Protein AF-A0A414Q592-F1 (afdb_monomer)

Nearest PDB structures (foldseek):
  1nqn-assembly1_B-2  TM=2.661E-01  e=3.877E+00  Gallus gallus
  1ldq-assembly1_A-2  TM=2.612E-01  e=5.109E+00  Gallus gallus
  1ldq-assembly1_B-2  TM=2.645E-01  e=5.398E+00  Gallus gallus

Structure (mmCIF, N/CA/C/O backbone):
data_AF-A0A414Q592-F1
#
_entry.id   AF-A0A414Q592-F1
#
loop_
_atom_site.group_PDB
_atom_site.id
_atom_site.type_symbol
_atom_site.label_atom_id
_atom_site.label_alt_id
_atom_site.label_comp_id
_atom_site.label_asym_id
_atom_site.label_entity_id
_atom_site.label_seq_id
_atom_site.pdbx_PDB_ins_code
_atom_site.Cartn_x
_atom_site.Cartn_y
_atom_site.Cartn_z
_atom_site.occupancy
_atom_site.B_iso_or_equiv
_atom_site.auth_seq_id
_atom_site.auth_comp_id
_atom_site.auth_asym_id
_atom_site.auth_atom_id
_atom_site.pdbx_PDB_model_num
ATOM 1 N N . MET A 1 1 ? -8.559 -53.540 -54.556 1.00 43.03 1 MET A N 1
ATOM 2 C CA . MET A 1 1 ? -7.548 -53.828 -53.515 1.00 43.03 1 MET A CA 1
ATOM 3 C C . MET A 1 1 ? -6.503 -52.724 -53.543 1.00 43.03 1 MET A C 1
ATOM 5 O O . MET A 1 1 ? -5.637 -52.777 -54.395 1.00 43.03 1 MET A O 1
ATOM 9 N N . ASN A 1 2 ? -6.600 -51.728 -52.660 1.00 36.97 2 ASN A N 1
ATOM 10 C CA . ASN A 1 2 ? -5.528 -50.758 -52.414 1.00 36.97 2 ASN A CA 1
ATOM 11 C C . ASN A 1 2 ? -5.380 -50.637 -50.896 1.00 36.97 2 ASN A C 1
ATOM 13 O O . ASN A 1 2 ? -6.281 -50.145 -50.221 1.00 36.97 2 ASN A O 1
ATOM 17 N N . ARG A 1 3 ? -4.287 -51.184 -50.356 1.00 39.31 3 ARG A N 1
ATOM 18 C CA . ARG A 1 3 ? -3.942 -51.091 -48.935 1.00 39.31 3 ARG A CA 1
ATOM 19 C C . ARG A 1 3 ? -3.201 -49.775 -48.721 1.00 39.31 3 ARG A C 1
ATOM 21 O O . ARG A 1 3 ? -2.100 -49.611 -49.233 1.00 39.31 3 ARG A O 1
ATOM 28 N N . ILE A 1 4 ? -3.808 -48.851 -47.984 1.00 41.78 4 ILE A N 1
ATOM 29 C CA . ILE A 1 4 ? -3.128 -47.655 -47.483 1.00 41.78 4 ILE A CA 1
ATOM 30 C C . ILE A 1 4 ? -2.499 -48.047 -46.145 1.00 41.78 4 ILE A C 1
ATOM 32 O O . ILE A 1 4 ? -3.205 -48.293 -45.170 1.00 41.78 4 ILE A O 1
ATOM 36 N N . SER A 1 5 ? -1.174 -48.169 -46.120 1.00 40.88 5 SER A N 1
ATOM 37 C CA . SER A 1 5 ? -0.409 -48.385 -44.891 1.00 40.88 5 SER A CA 1
ATOM 38 C C . SER A 1 5 ? -0.278 -47.060 -44.143 1.00 40.88 5 SER A C 1
ATOM 40 O O . SER A 1 5 ? 0.366 -46.133 -44.628 1.00 40.88 5 SER A O 1
ATOM 42 N N . VAL A 1 6 ? -0.882 -46.969 -42.960 1.00 43.06 6 VAL A N 1
ATOM 43 C CA . VAL A 1 6 ? -0.687 -45.850 -42.031 1.00 43.06 6 VAL A CA 1
ATOM 44 C C . VAL A 1 6 ? 0.592 -46.115 -41.236 1.00 43.06 6 VAL A C 1
ATOM 46 O O . VAL A 1 6 ? 0.647 -47.052 -40.443 1.00 43.06 6 VAL A O 1
ATOM 49 N N . PHE A 1 7 ? 1.628 -45.305 -41.453 1.00 36.19 7 PHE A N 1
ATOM 50 C CA . PHE A 1 7 ? 2.808 -45.266 -40.587 1.00 36.19 7 PHE A CA 1
ATOM 51 C C . PHE A 1 7 ? 2.513 -44.343 -39.400 1.00 36.19 7 PHE A C 1
ATOM 53 O O . PHE A 1 7 ? 2.456 -43.125 -39.554 1.00 36.19 7 PHE A O 1
ATOM 60 N N . ALA A 1 8 ? 2.323 -44.918 -38.214 1.00 39.38 8 ALA A N 1
ATOM 61 C CA . ALA A 1 8 ? 2.312 -44.166 -36.965 1.00 39.38 8 ALA A CA 1
ATOM 62 C C . ALA A 1 8 ? 3.754 -44.054 -36.447 1.00 39.38 8 ALA A C 1
ATOM 64 O O . ALA A 1 8 ? 4.350 -45.047 -36.034 1.00 39.38 8 ALA A O 1
ATOM 65 N N . ILE A 1 9 ? 4.327 -42.850 -36.486 1.00 42.72 9 ILE A N 1
ATOM 66 C CA . ILE A 1 9 ? 5.602 -42.551 -35.826 1.00 42.72 9 ILE A CA 1
ATOM 67 C C . ILE A 1 9 ? 5.276 -42.152 -34.385 1.00 42.72 9 ILE A C 1
ATOM 69 O O . ILE A 1 9 ? 4.765 -41.063 -34.135 1.00 42.72 9 ILE A O 1
ATOM 73 N N . ILE A 1 10 ? 5.547 -43.046 -33.434 1.00 43.19 10 ILE A N 1
ATOM 74 C CA . ILE A 1 10 ? 5.463 -42.746 -32.002 1.00 43.19 10 ILE A CA 1
ATOM 75 C C . ILE A 1 10 ? 6.787 -42.092 -31.593 1.00 43.19 10 ILE A C 1
ATOM 77 O O . ILE A 1 10 ? 7.813 -42.761 -31.497 1.00 43.19 10 ILE A O 1
ATOM 81 N N . PHE A 1 11 ? 6.772 -40.781 -31.348 1.00 37.41 11 PHE A N 1
ATOM 82 C CA . PHE A 1 11 ? 7.873 -40.095 -30.673 1.00 37.41 11 PHE A CA 1
ATOM 83 C C . PHE A 1 11 ? 7.768 -40.343 -29.162 1.00 37.41 11 PHE A C 1
ATOM 85 O O . PHE A 1 11 ? 7.038 -39.654 -28.454 1.00 37.41 11 PHE A O 1
ATOM 92 N N . THR A 1 12 ? 8.509 -41.322 -28.644 1.00 41.66 12 THR A N 1
ATOM 93 C CA . THR A 1 12 ? 8.795 -41.410 -27.205 1.00 41.66 12 THR A CA 1
ATOM 94 C C . THR A 1 12 ? 9.851 -40.369 -26.842 1.00 41.66 12 THR A C 1
ATOM 96 O O . THR A 1 12 ? 11.048 -40.596 -27.009 1.00 41.66 12 THR A O 1
ATOM 99 N N . LEU A 1 13 ? 9.406 -39.211 -26.347 1.00 40.62 13 LEU A N 1
ATOM 100 C CA . LEU A 1 13 ? 10.263 -38.244 -25.663 1.00 40.62 13 LEU A CA 1
ATOM 101 C C . LEU A 1 13 ? 10.677 -38.823 -24.302 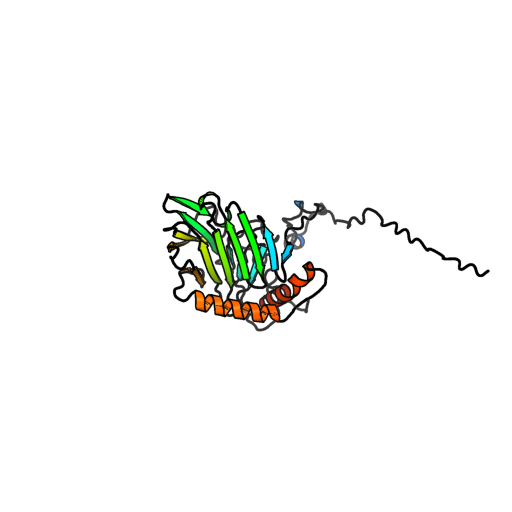1.00 40.62 13 LEU A C 1
ATOM 103 O O . LEU A 1 13 ? 9.933 -38.751 -23.326 1.00 40.62 13 LEU A O 1
ATOM 107 N N . PHE A 1 14 ? 11.884 -39.385 -24.229 1.00 40.56 14 PHE A N 1
ATOM 108 C CA . PHE A 1 14 ? 12.583 -39.569 -22.960 1.00 40.56 14 PHE A CA 1
ATOM 109 C C . PHE A 1 14 ? 13.031 -38.191 -22.462 1.00 40.56 14 PHE A C 1
ATOM 111 O O . PHE A 1 14 ? 14.090 -37.695 -22.841 1.00 40.56 14 PHE A O 1
ATOM 118 N N . ILE A 1 15 ? 12.204 -37.543 -21.641 1.00 43.16 15 ILE A N 1
ATOM 119 C CA . ILE A 1 15 ? 12.623 -36.354 -20.894 1.00 43.16 15 ILE A CA 1
ATOM 120 C C . ILE A 1 15 ? 13.548 -36.844 -19.771 1.00 43.16 15 ILE A C 1
ATOM 122 O O . ILE A 1 15 ? 13.116 -37.671 -18.963 1.00 43.16 15 ILE A O 1
ATOM 126 N N . PRO A 1 16 ? 14.807 -36.381 -19.686 1.00 42.81 16 PRO A N 1
ATOM 127 C CA . PRO A 1 16 ? 15.660 -36.726 -18.564 1.00 42.81 16 PRO A CA 1
ATOM 128 C C . PRO A 1 16 ? 15.064 -36.115 -17.291 1.00 42.81 16 PRO A C 1
ATOM 130 O O . PRO A 1 16 ? 14.935 -34.897 -17.158 1.00 42.81 16 PRO A O 1
ATOM 133 N N . LEU A 1 17 ? 14.690 -36.978 -16.347 1.00 46.78 17 LEU A N 1
ATOM 134 C CA . LEU A 1 17 ? 14.434 -36.597 -14.963 1.00 46.78 17 LEU A CA 1
ATOM 135 C C . LEU A 1 17 ? 15.721 -35.981 -14.396 1.00 46.78 17 LEU A C 1
ATOM 137 O O . LEU A 1 17 ? 16.703 -36.682 -14.174 1.00 46.78 17 LEU A O 1
ATOM 141 N N . GLY A 1 18 ? 15.699 -34.668 -14.164 1.00 49.03 18 GLY A N 1
ATOM 142 C CA . GLY A 1 18 ? 16.701 -33.982 -13.350 1.00 49.03 18 GLY A CA 1
ATOM 143 C C . GLY A 1 18 ? 17.739 -33.170 -14.121 1.00 49.03 18 GLY A C 1
ATOM 144 O O . GLY A 1 18 ? 18.936 -33.402 -13.986 1.00 49.03 18 GLY A O 1
ATOM 145 N N . SER A 1 19 ? 17.317 -32.120 -14.827 1.00 38.97 19 SER A N 1
ATOM 146 C CA . SER A 1 19 ? 18.186 -30.950 -15.001 1.00 38.97 19 SER A CA 1
ATOM 147 C C . SER A 1 19 ? 18.234 -30.178 -13.679 1.00 38.97 19 SER A C 1
ATOM 149 O O . SER A 1 19 ? 17.533 -29.186 -13.491 1.00 38.97 19 SER A O 1
ATOM 151 N N . TYR A 1 20 ? 19.035 -30.651 -12.725 1.00 46.34 20 TYR A N 1
ATOM 152 C CA . TYR A 1 20 ? 19.411 -29.822 -11.587 1.00 46.34 20 TYR A CA 1
ATOM 153 C C . TYR A 1 20 ? 20.328 -28.721 -12.114 1.00 46.34 20 TYR A C 1
ATOM 155 O O . TYR A 1 20 ? 21.425 -28.997 -12.600 1.00 46.34 20 TYR A O 1
ATOM 163 N N . ALA A 1 21 ? 19.879 -27.468 -12.041 1.00 42.59 21 ALA A N 1
ATOM 164 C CA . ALA A 1 21 ? 20.783 -26.338 -12.183 1.00 42.59 21 ALA A CA 1
ATOM 165 C C . ALA A 1 21 ? 21.939 -26.541 -11.192 1.00 42.59 21 ALA A C 1
ATOM 167 O O . ALA A 1 21 ? 21.701 -26.768 -10.003 1.00 42.59 21 ALA A O 1
ATOM 168 N N . GLN A 1 22 ? 23.184 -26.493 -11.672 1.00 38.38 22 GLN A N 1
ATOM 169 C CA . GLN A 1 22 ? 24.348 -26.470 -10.794 1.00 38.38 22 GLN A CA 1
ATOM 170 C C . GLN A 1 22 ? 24.258 -25.211 -9.931 1.00 38.38 22 GLN A C 1
ATOM 172 O O . GLN A 1 22 ? 24.563 -24.100 -10.363 1.00 38.38 22 GLN A O 1
ATOM 177 N N . TYR A 1 23 ? 23.799 -25.375 -8.696 1.00 46.38 23 TYR A N 1
ATOM 178 C CA . TYR A 1 23 ? 23.890 -24.325 -7.705 1.00 46.38 23 TYR A CA 1
ATOM 179 C C . TYR A 1 23 ? 25.362 -24.184 -7.331 1.00 46.38 23 TYR A C 1
ATOM 181 O O . TYR A 1 23 ? 25.933 -25.084 -6.718 1.00 46.38 23 TYR A O 1
ATOM 189 N N . ALA A 1 24 ? 25.974 -23.049 -7.673 1.00 46.09 24 ALA A N 1
ATOM 190 C CA . ALA A 1 24 ? 27.240 -22.661 -7.069 1.00 46.09 24 ALA A CA 1
ATOM 191 C C . ALA A 1 24 ? 27.054 -22.682 -5.543 1.00 46.09 24 ALA A C 1
ATOM 193 O O . ALA A 1 24 ? 26.253 -21.910 -5.001 1.00 46.09 24 ALA A O 1
ATOM 194 N N . SER A 1 25 ? 27.722 -23.613 -4.856 1.00 46.66 25 SER A N 1
ATOM 195 C CA . SER A 1 25 ? 27.803 -23.571 -3.401 1.00 46.66 25 SER A CA 1
ATOM 196 C C . SER A 1 25 ? 28.645 -22.363 -3.019 1.00 46.66 25 SER A C 1
ATOM 198 O O . SER A 1 25 ? 29.670 -22.114 -3.655 1.00 46.66 25 SER A O 1
ATOM 200 N N . SER A 1 26 ? 28.252 -21.653 -1.963 1.00 50.91 26 SER A N 1
ATOM 201 C CA . SER A 1 26 ? 29.120 -20.671 -1.311 1.00 50.91 26 SER A CA 1
ATOM 202 C C . SER A 1 26 ? 30.485 -21.314 -1.044 1.00 50.91 26 SER A C 1
ATOM 204 O O . SER A 1 26 ? 30.582 -22.297 -0.305 1.00 50.91 26 SER A O 1
ATOM 206 N N . SER A 1 27 ? 31.532 -20.826 -1.709 1.00 49.28 27 SER A N 1
ATOM 207 C CA . SER A 1 27 ? 32.883 -21.319 -1.490 1.00 49.28 27 SER A CA 1
ATOM 208 C C . SER A 1 27 ? 33.349 -20.846 -0.112 1.00 49.28 27 SER A C 1
ATOM 210 O O . SER A 1 27 ? 33.259 -19.662 0.213 1.00 49.28 27 SER A O 1
ATOM 212 N N . LYS A 1 28 ? 33.877 -21.759 0.715 1.00 51.66 28 LYS A N 1
ATOM 213 C CA . LYS A 1 28 ? 34.529 -21.436 2.002 1.00 51.66 28 LYS A CA 1
ATOM 214 C C . LYS A 1 28 ? 35.903 -20.768 1.799 1.00 51.66 28 LYS A C 1
ATOM 216 O O . LYS A 1 28 ? 36.858 -21.073 2.505 1.00 51.66 28 LYS A O 1
ATOM 221 N N . THR A 1 29 ? 36.034 -19.905 0.796 1.00 52.03 29 THR A N 1
ATOM 222 C CA . THR A 1 29 ? 37.281 -19.202 0.485 1.00 52.03 29 THR A CA 1
ATOM 223 C C . THR A 1 29 ? 37.324 -17.899 1.287 1.00 52.03 29 THR A C 1
ATOM 225 O O . THR A 1 29 ? 36.301 -17.213 1.354 1.00 52.03 29 THR A O 1
ATOM 228 N N . PRO A 1 30 ? 38.466 -17.522 1.891 1.00 50.75 30 PRO A N 1
ATOM 229 C CA . PRO A 1 30 ? 38.599 -16.234 2.568 1.00 50.75 30 PRO A CA 1
ATOM 230 C C . PRO A 1 30 ? 38.310 -15.087 1.588 1.00 50.75 30 PRO A C 1
ATOM 232 O O . PRO A 1 30 ? 38.995 -14.948 0.575 1.00 50.75 30 PRO A O 1
ATOM 235 N N . LYS A 1 31 ? 37.275 -14.293 1.875 1.00 54.28 31 LYS A N 1
ATOM 236 C CA . LYS A 1 31 ? 36.841 -13.152 1.055 1.00 54.28 31 LYS A CA 1
ATOM 237 C C . LYS A 1 31 ? 37.745 -11.940 1.304 1.00 54.28 31 LYS A C 1
ATOM 239 O O . LYS A 1 31 ? 38.033 -11.621 2.458 1.00 54.28 31 LYS A O 1
ATOM 244 N N . LYS A 1 32 ? 38.191 -11.258 0.243 1.00 54.94 32 LYS A N 1
ATOM 245 C CA . LYS A 1 32 ? 38.931 -9.984 0.345 1.00 54.94 32 LYS A CA 1
ATOM 246 C C . LYS A 1 32 ? 37.962 -8.838 0.663 1.00 54.94 32 LYS A C 1
ATOM 248 O O . LYS A 1 32 ? 36.760 -8.968 0.467 1.00 54.94 32 LYS A O 1
ATOM 253 N N . ALA A 1 33 ? 38.476 -7.688 1.112 1.00 51.69 33 ALA A N 1
ATOM 254 C CA . ALA A 1 33 ? 37.655 -6.529 1.497 1.00 51.69 33 ALA A CA 1
ATOM 255 C C . ALA A 1 33 ? 36.668 -6.058 0.402 1.00 51.69 33 ALA A C 1
ATOM 257 O O . ALA A 1 33 ? 35.571 -5.610 0.723 1.00 51.69 33 ALA A O 1
ATOM 258 N N . GLY A 1 34 ? 37.020 -6.220 -0.881 1.00 50.22 34 GLY A N 1
ATOM 259 C CA . GLY A 1 34 ? 36.136 -5.924 -2.018 1.00 50.22 34 GLY A CA 1
ATOM 260 C C . GLY A 1 34 ? 35.022 -6.954 -2.263 1.00 50.22 34 GLY A C 1
ATOM 261 O O . GLY A 1 34 ? 33.993 -6.603 -2.827 1.00 50.22 34 GLY A O 1
ATOM 262 N N . ASP A 1 35 ? 35.169 -8.192 -1.779 1.00 48.94 35 ASP A N 1
ATOM 263 C CA . ASP A 1 35 ? 34.182 -9.278 -1.938 1.00 48.94 35 ASP A CA 1
ATOM 264 C C . ASP A 1 35 ? 33.048 -9.205 -0.889 1.00 48.94 35 ASP A C 1
ATOM 266 O O . ASP A 1 35 ? 32.066 -9.958 -0.930 1.00 48.94 35 ASP A O 1
ATOM 270 N N . LEU A 1 36 ? 33.195 -8.323 0.105 1.00 50.53 36 LEU A N 1
ATOM 271 C CA . LEU A 1 36 ? 32.285 -8.181 1.245 1.00 50.53 36 LEU A CA 1
ATOM 272 C C . LEU A 1 36 ? 31.146 -7.184 1.000 1.00 50.53 36 LEU A C 1
ATOM 274 O O . LEU A 1 36 ? 30.200 -7.160 1.781 1.00 50.53 36 LEU A O 1
ATOM 278 N N . ILE A 1 37 ? 31.200 -6.388 -0.072 1.00 49.59 37 ILE A N 1
ATOM 279 C CA . ILE A 1 37 ? 30.209 -5.326 -0.310 1.00 49.59 37 ILE A CA 1
ATOM 280 C C . ILE A 1 37 ? 28.886 -5.893 -0.869 1.00 49.59 37 ILE A C 1
ATOM 282 O O . ILE A 1 37 ? 27.840 -5.274 -0.702 1.00 49.59 37 ILE A O 1
ATOM 286 N N . GLU A 1 38 ? 28.886 -7.101 -1.453 1.00 53.09 38 GLU A N 1
ATOM 287 C CA . GLU A 1 38 ? 27.713 -7.626 -2.181 1.00 53.09 38 GLU A CA 1
ATOM 288 C C . GLU A 1 38 ? 27.255 -9.048 -1.814 1.00 53.09 38 GLU A C 1
ATOM 290 O O . GLU A 1 38 ? 26.381 -9.596 -2.483 1.00 53.09 38 GLU A O 1
ATOM 295 N N . SER A 1 39 ? 27.829 -9.692 -0.793 1.00 55.34 39 SER A N 1
ATOM 296 C CA . SER A 1 39 ? 27.760 -11.161 -0.706 1.00 55.34 39 SER A CA 1
ATOM 297 C C . SER A 1 39 ? 26.932 -11.763 0.433 1.00 55.34 39 SER A C 1
ATOM 299 O O . SER A 1 39 ? 26.936 -12.987 0.586 1.00 55.34 39 SER A O 1
ATOM 301 N N . THR A 1 40 ? 26.190 -10.959 1.199 1.00 64.12 40 THR A N 1
ATOM 302 C CA . THR A 1 40 ? 25.244 -11.492 2.195 1.00 64.12 40 THR A CA 1
ATOM 303 C C . THR A 1 40 ? 23.881 -11.711 1.549 1.00 64.12 40 THR A C 1
ATOM 305 O O . THR A 1 40 ? 23.110 -10.776 1.365 1.00 64.12 40 THR A O 1
ATOM 308 N N . SER A 1 41 ? 23.581 -12.962 1.206 1.00 69.62 41 SER A N 1
ATOM 309 C CA . SER A 1 41 ? 22.253 -13.387 0.760 1.00 69.62 41 SER A CA 1
ATOM 310 C C . SER A 1 41 ? 21.423 -13.831 1.965 1.00 69.62 41 SER A C 1
ATOM 312 O O . SER A 1 41 ? 21.705 -14.859 2.579 1.00 69.62 41 SER A O 1
ATOM 314 N N . TYR A 1 42 ? 20.342 -13.112 2.276 1.00 75.00 42 TYR A N 1
ATOM 315 C CA . TYR A 1 42 ? 19.368 -13.550 3.291 1.00 75.00 42 TYR A CA 1
ATOM 316 C C . TYR A 1 42 ? 18.443 -14.682 2.803 1.00 75.00 42 TYR A C 1
ATOM 318 O O . TYR A 1 42 ? 17.581 -15.152 3.544 1.00 75.00 42 TYR A O 1
ATOM 326 N N . ASN A 1 43 ? 18.616 -15.153 1.563 1.00 76.38 43 ASN A N 1
ATOM 327 C CA . ASN A 1 43 ? 17.752 -16.150 0.929 1.00 76.38 43 ASN A CA 1
ATOM 328 C C . ASN A 1 43 ? 18.430 -17.513 0.724 1.00 76.38 43 ASN A C 1
ATOM 330 O O . ASN A 1 43 ? 17.846 -18.382 0.080 1.00 76.38 43 ASN A O 1
ATOM 334 N N . ASP A 1 44 ? 19.625 -17.743 1.274 1.00 78.94 44 ASP A N 1
ATOM 335 C CA . ASP A 1 44 ? 20.347 -19.007 1.060 1.00 78.94 44 ASP A CA 1
ATOM 336 C C . ASP A 1 44 ? 19.576 -20.233 1.569 1.00 78.94 44 ASP A C 1
ATOM 338 O O . ASP A 1 44 ? 19.605 -21.281 0.928 1.00 78.94 44 ASP A O 1
ATOM 342 N N . HIS A 1 45 ? 18.781 -20.077 2.630 1.00 81.06 45 HIS A N 1
ATOM 343 C CA . HIS A 1 45 ? 17.880 -21.116 3.142 1.00 81.06 45 HIS A CA 1
ATOM 344 C C . HIS A 1 45 ? 16.770 -21.529 2.153 1.00 81.06 45 HIS A C 1
ATOM 346 O O . HIS A 1 45 ? 16.167 -22.584 2.320 1.00 81.06 45 HIS A O 1
ATOM 352 N N . LYS A 1 46 ? 16.482 -20.717 1.125 1.00 79.50 46 LYS A N 1
ATOM 353 C CA . LYS A 1 46 ? 15.483 -21.015 0.081 1.00 79.50 46 LYS A CA 1
ATOM 354 C C . LYS A 1 46 ? 16.089 -21.728 -1.129 1.00 79.50 46 LYS A C 1
ATOM 356 O O . LYS A 1 46 ? 15.358 -22.152 -2.025 1.00 79.50 46 LYS A O 1
ATOM 361 N N . ARG A 1 47 ? 17.419 -21.829 -1.210 1.00 83.44 47 ARG A N 1
ATOM 362 C CA . ARG A 1 47 ? 18.106 -22.427 -2.357 1.00 83.44 47 ARG A CA 1
ATOM 363 C C . ARG A 1 47 ? 17.780 -23.922 -2.436 1.00 83.44 47 ARG A C 1
ATOM 365 O O . ARG A 1 47 ? 18.027 -24.661 -1.493 1.00 83.44 47 ARG A O 1
ATOM 372 N N . GLY A 1 48 ? 17.233 -24.358 -3.570 1.00 86.19 48 GLY A N 1
ATOM 373 C CA . GLY A 1 48 ? 16.840 -25.754 -3.801 1.00 86.19 48 GLY A CA 1
ATOM 374 C C . GLY A 1 48 ? 15.476 -26.151 -3.221 1.00 86.19 48 GLY A C 1
ATOM 375 O O . GLY A 1 48 ? 15.028 -27.266 -3.473 1.00 86.19 48 GLY A O 1
ATOM 376 N N . ALA A 1 49 ? 14.787 -25.259 -2.500 1.00 86.12 49 ALA A N 1
ATOM 377 C CA . ALA A 1 49 ? 13.425 -25.518 -2.044 1.00 86.12 49 ALA A CA 1
ATOM 378 C C . ALA A 1 49 ? 12.429 -25.446 -3.224 1.00 86.12 49 ALA A C 1
ATOM 380 O O . ALA A 1 49 ? 12.577 -24.576 -4.094 1.00 86.12 49 ALA A O 1
ATOM 381 N N . PRO A 1 50 ? 11.394 -26.311 -3.264 1.00 88.19 50 PRO A N 1
ATOM 382 C CA . PRO A 1 50 ? 10.301 -26.177 -4.221 1.00 88.19 50 PRO A CA 1
ATOM 383 C C . PRO A 1 50 ? 9.664 -24.787 -4.132 1.00 88.19 50 PRO A C 1
ATOM 385 O O . PRO A 1 50 ? 9.417 -24.267 -3.043 1.00 88.19 50 PRO A O 1
ATOM 388 N N . ARG A 1 51 ? 9.385 -24.175 -5.285 1.00 85.62 51 ARG A N 1
ATOM 389 C CA . ARG A 1 51 ? 8.666 -22.898 -5.329 1.00 85.62 51 ARG A CA 1
ATOM 390 C C . ARG A 1 51 ? 7.175 -23.163 -5.172 1.00 85.62 51 ARG A C 1
ATOM 392 O O . ARG A 1 51 ? 6.620 -23.988 -5.890 1.00 85.62 51 ARG A O 1
ATOM 399 N N . MET A 1 52 ? 6.532 -22.428 -4.272 1.00 87.25 52 MET A N 1
ATOM 400 C CA . MET A 1 52 ? 5.076 -22.403 -4.169 1.00 87.25 52 MET A CA 1
ATOM 401 C C . MET A 1 52 ? 4.529 -21.267 -5.026 1.00 87.25 52 MET A C 1
ATOM 403 O O . MET A 1 52 ? 5.049 -20.149 -4.986 1.00 87.25 52 MET A O 1
ATOM 407 N N . LEU A 1 53 ? 3.483 -21.550 -5.798 1.00 90.56 53 LEU A N 1
ATOM 408 C CA . LEU A 1 53 ? 2.773 -20.526 -6.548 1.00 90.56 53 LEU A CA 1
ATOM 409 C C . LEU A 1 53 ? 1.877 -19.735 -5.591 1.00 90.56 53 LEU A C 1
ATOM 411 O O . LEU A 1 53 ? 0.867 -20.246 -5.124 1.00 90.56 53 LEU A O 1
ATOM 415 N N . GLN A 1 54 ? 2.278 -18.501 -5.287 1.00 92.12 54 GLN A N 1
ATOM 416 C CA . GLN A 1 54 ? 1.587 -17.653 -4.307 1.00 92.12 54 GLN A CA 1
ATOM 417 C C . GLN A 1 54 ? 0.496 -16.769 -4.919 1.00 92.12 54 GLN A C 1
ATOM 419 O O . GLN A 1 54 ? -0.414 -16.349 -4.209 1.00 92.12 54 GLN A O 1
ATOM 424 N N . TYR A 1 55 ? 0.603 -16.467 -6.215 1.00 96.31 55 TYR A N 1
ATOM 425 C CA . TYR A 1 55 ? -0.291 -15.542 -6.905 1.00 96.31 55 TYR A CA 1
ATOM 426 C C . TYR A 1 55 ? -0.970 -16.232 -8.082 1.00 96.31 55 TYR A C 1
ATOM 428 O O . TYR A 1 55 ? -0.316 -16.920 -8.870 1.00 96.31 55 TYR A O 1
ATOM 436 N N . LEU A 1 56 ? -2.275 -16.013 -8.203 1.00 97.56 56 LEU A N 1
ATOM 437 C CA . LEU A 1 56 ? -3.107 -16.487 -9.301 1.00 97.56 56 LEU A CA 1
ATOM 438 C C . LEU A 1 56 ? -3.606 -15.289 -10.123 1.00 97.56 56 LEU A C 1
ATOM 440 O O . LEU A 1 56 ? -3.850 -14.224 -9.550 1.00 97.56 56 LEU A O 1
ATOM 444 N N . PRO A 1 57 ? -3.748 -15.428 -11.449 1.00 97.62 57 PRO A N 1
ATOM 445 C CA . PRO A 1 57 ? -4.257 -14.363 -12.293 1.00 97.62 57 PRO A CA 1
ATOM 446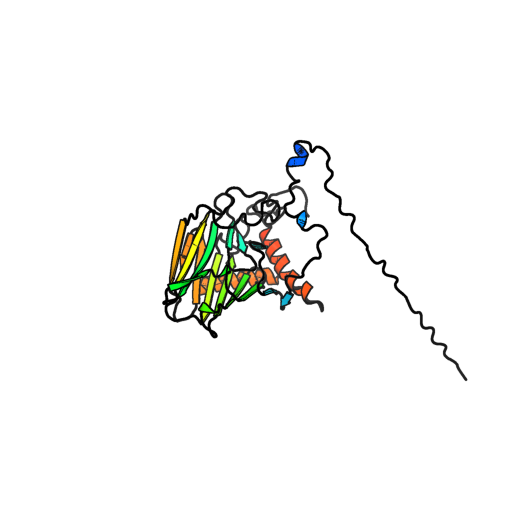 C C . PRO A 1 57 ? -5.778 -14.231 -12.155 1.00 97.62 57 PRO A C 1
ATOM 448 O O . PRO A 1 57 ? -6.502 -15.223 -12.088 1.00 97.62 57 PRO A O 1
ATOM 451 N N . SER A 1 58 ? -6.266 -12.995 -12.179 1.00 96.94 58 SER A N 1
ATOM 452 C CA . SER A 1 58 ? -7.685 -12.661 -12.325 1.00 96.94 58 SER A CA 1
ATOM 453 C C . SER A 1 58 ? -7.800 -11.485 -13.288 1.00 96.94 58 SER A C 1
ATOM 455 O O . SER A 1 58 ? -7.683 -10.331 -12.882 1.00 96.94 58 SER A O 1
ATOM 457 N N . GLY A 1 59 ? -7.981 -11.768 -14.579 1.00 94.69 59 GLY A N 1
ATOM 458 C CA . GLY A 1 59 ? -7.854 -10.742 -15.617 1.00 94.69 59 GLY A CA 1
ATOM 459 C C . GLY A 1 59 ? -6.420 -10.206 -15.674 1.00 94.69 59 GLY A C 1
ATOM 460 O O . GLY A 1 59 ? -5.491 -10.971 -15.915 1.00 94.69 59 GLY A O 1
ATOM 461 N N . GLU A 1 60 ? -6.248 -8.908 -15.427 1.00 94.56 60 GLU A N 1
ATOM 462 C CA . GLU A 1 60 ? -4.939 -8.231 -15.390 1.00 94.56 60 GLU A CA 1
ATOM 463 C C . GLU A 1 60 ? -4.327 -8.186 -13.972 1.00 94.56 60 GLU A C 1
ATOM 465 O O . GLU A 1 60 ? -3.263 -7.605 -13.761 1.00 94.56 60 GLU A O 1
ATOM 470 N N . GLU A 1 61 ? -4.988 -8.791 -12.979 1.00 97.06 61 GLU A N 1
ATOM 471 C CA . GLU A 1 61 ? -4.612 -8.684 -11.568 1.00 97.06 61 GLU A CA 1
ATOM 472 C C . GLU A 1 61 ? -3.833 -9.902 -11.064 1.00 97.06 61 GLU A C 1
ATOM 474 O O . GLU A 1 61 ? -4.123 -11.045 -11.424 1.00 97.06 61 GLU A O 1
ATOM 479 N N . PHE A 1 62 ? -2.903 -9.660 -10.136 1.00 97.75 62 PHE A N 1
ATOM 480 C CA . PHE A 1 62 ? -2.283 -10.708 -9.322 1.00 97.75 62 PHE A CA 1
ATOM 481 C C . PHE A 1 62 ? -3.054 -10.856 -8.012 1.00 97.75 62 PHE A C 1
ATOM 483 O O . PHE A 1 62 ? -3.108 -9.904 -7.230 1.00 97.75 62 PHE A O 1
ATOM 490 N N . VAL A 1 63 ? -3.590 -12.044 -7.743 1.00 98.31 63 VAL A N 1
ATOM 491 C CA . VAL A 1 63 ? -4.439 -12.324 -6.577 1.00 98.31 63 VAL A CA 1
ATOM 492 C C . VAL A 1 63 ? -3.763 -13.318 -5.643 1.00 98.31 63 VAL A C 1
ATOM 494 O O . VAL A 1 63 ? -3.213 -14.321 -6.091 1.00 98.31 63 VAL A O 1
ATOM 497 N N . CYS A 1 64 ? -3.828 -13.062 -4.341 1.00 97.62 64 CYS A N 1
ATOM 498 C CA . CYS A 1 64 ? -3.423 -13.996 -3.298 1.00 97.62 64 CYS A CA 1
ATOM 499 C C . CYS A 1 64 ? -4.477 -14.004 -2.187 1.00 97.62 64 CYS A C 1
ATOM 501 O O . CYS A 1 64 ? -4.974 -12.948 -1.800 1.00 97.62 64 CYS A O 1
ATOM 503 N N . VAL A 1 65 ? -4.790 -15.181 -1.649 1.00 98.19 65 VAL A N 1
ATOM 504 C CA . VAL A 1 65 ? -5.676 -15.333 -0.488 1.00 98.19 65 VAL A CA 1
ATOM 505 C C . VAL A 1 65 ? -4.842 -15.783 0.700 1.00 98.19 65 VAL A C 1
ATOM 507 O O . VAL A 1 65 ? -4.102 -16.762 0.615 1.00 98.19 65 VAL A O 1
ATOM 510 N N . ASN A 1 66 ? -4.963 -15.063 1.813 1.00 97.81 66 ASN A N 1
ATOM 511 C CA . ASN A 1 66 ? -4.263 -15.312 3.071 1.00 97.81 66 ASN A CA 1
ATOM 512 C C . ASN A 1 66 ? -2.736 -15.386 2.94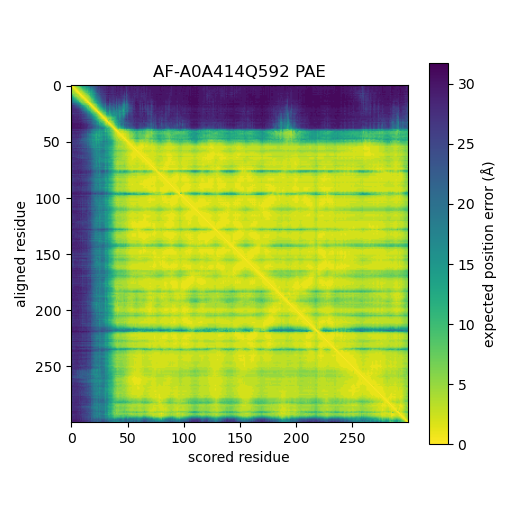1 1.00 97.81 66 ASN A C 1
ATOM 514 O O . ASN A 1 66 ? -2.068 -16.055 3.737 1.00 97.81 66 ASN A O 1
ATOM 518 N N . GLY A 1 67 ? -2.183 -14.656 1.970 1.00 96.94 67 GLY A N 1
ATOM 519 C CA . GLY A 1 67 ? -0.747 -14.497 1.818 1.00 96.94 67 GLY A CA 1
ATOM 520 C C . GLY A 1 67 ? -0.106 -13.871 3.057 1.00 96.94 67 GLY A C 1
ATOM 521 O O . GLY A 1 67 ? -0.764 -13.278 3.921 1.00 96.94 67 GLY A O 1
ATOM 522 N N . LYS A 1 68 ? 1.209 -14.057 3.163 1.00 95.25 68 LYS A N 1
ATOM 523 C CA . LYS A 1 68 ? 1.998 -13.680 4.345 1.00 95.25 68 LYS A CA 1
ATOM 524 C C . LYS A 1 68 ? 3.239 -12.869 3.997 1.00 95.25 68 LYS A C 1
ATOM 526 O O . LYS A 1 68 ? 3.969 -12.475 4.904 1.00 95.25 68 LYS A O 1
ATOM 531 N N . ASN A 1 69 ? 3.516 -12.641 2.713 1.00 94.62 69 ASN A N 1
ATOM 532 C CA . ASN A 1 69 ? 4.686 -11.869 2.341 1.00 94.62 69 ASN A CA 1
ATOM 533 C C . ASN A 1 69 ? 4.423 -10.386 2.620 1.00 94.62 69 ASN A C 1
ATOM 535 O O . ASN A 1 69 ? 3.365 -9.852 2.281 1.00 94.62 69 ASN A O 1
ATOM 539 N N . ARG A 1 70 ? 5.388 -9.718 3.247 1.00 95.50 70 ARG A N 1
ATOM 540 C CA . ARG A 1 70 ? 5.297 -8.303 3.615 1.00 95.50 70 ARG A CA 1
ATOM 541 C C . ARG A 1 70 ? 6.208 -7.474 2.719 1.00 95.50 70 ARG A C 1
ATOM 543 O O . ARG A 1 70 ? 7.287 -7.947 2.369 1.00 95.50 70 ARG A O 1
ATOM 550 N N . TYR A 1 71 ? 5.761 -6.269 2.362 1.00 95.88 71 TYR A N 1
ATOM 551 C CA . TYR A 1 71 ? 6.532 -5.297 1.570 1.00 95.88 71 TYR A CA 1
ATOM 552 C C . TYR A 1 71 ? 7.101 -5.881 0.260 1.00 95.88 71 TYR A C 1
ATOM 554 O O . TYR A 1 71 ? 8.248 -5.647 -0.102 1.00 95.88 71 TYR A O 1
ATOM 562 N N . THR A 1 72 ? 6.316 -6.712 -0.433 1.00 92.38 72 THR A N 1
ATOM 563 C CA . THR A 1 72 ? 6.720 -7.394 -1.676 1.00 92.38 72 THR A CA 1
ATOM 564 C C . THR A 1 72 ? 6.396 -6.619 -2.942 1.00 92.38 72 THR A C 1
ATOM 566 O O . THR A 1 72 ? 6.793 -7.038 -4.033 1.00 92.38 72 THR A O 1
ATOM 569 N N . ARG A 1 73 ? 5.638 -5.525 -2.834 1.00 93.00 73 ARG A N 1
ATOM 570 C CA . ARG A 1 73 ? 5.226 -4.736 -3.988 1.00 93.00 73 ARG A CA 1
ATOM 571 C C . ARG A 1 73 ? 5.185 -3.254 -3.641 1.00 93.00 73 ARG A C 1
ATOM 573 O O . ARG A 1 73 ? 4.372 -2.833 -2.821 1.00 93.00 73 ARG A O 1
ATOM 580 N N . ALA A 1 74 ? 6.002 -2.474 -4.335 1.00 94.56 74 ALA A N 1
ATOM 581 C CA . ALA A 1 74 ? 5.955 -1.025 -4.278 1.00 94.56 74 ALA A CA 1
ATOM 582 C C . ALA A 1 74 ? 4.859 -0.459 -5.195 1.00 94.56 74 ALA A C 1
ATOM 584 O O . ALA A 1 74 ? 4.647 -0.947 -6.309 1.00 94.56 74 ALA A O 1
ATOM 585 N N . LEU A 1 75 ? 4.209 0.606 -4.736 1.00 97.00 75 LEU A N 1
ATOM 586 C CA . LEU A 1 75 ? 3.447 1.544 -5.552 1.00 97.00 75 LEU A CA 1
ATOM 587 C C . LEU A 1 75 ? 4.315 2.793 -5.736 1.00 97.00 75 LEU A C 1
ATOM 589 O O . LEU A 1 75 ? 4.619 3.484 -4.762 1.00 97.00 75 LEU A O 1
ATOM 593 N N . TYR A 1 76 ? 4.769 3.033 -6.964 1.00 93.44 76 TYR A N 1
ATOM 594 C CA . TYR A 1 76 ? 5.685 4.128 -7.293 1.00 93.44 76 TYR A CA 1
ATOM 595 C C . TYR A 1 76 ? 4.938 5.470 -7.298 1.00 93.44 76 TYR A C 1
ATOM 597 O O . TYR A 1 76 ? 3.885 5.566 -7.925 1.00 93.44 76 TYR A O 1
ATOM 605 N N . GLY A 1 77 ? 5.459 6.477 -6.582 1.00 77.44 77 GLY A N 1
ATOM 606 C CA . GLY A 1 77 ? 4.807 7.783 -6.400 1.00 77.44 77 GLY A CA 1
ATOM 607 C C . GLY A 1 77 ? 5.273 8.876 -7.365 1.00 77.44 77 GLY A C 1
ATOM 608 O O . GLY A 1 77 ? 5.505 10.008 -6.952 1.00 77.44 77 GLY A O 1
ATOM 609 N N . GLY A 1 78 ? 5.478 8.515 -8.634 1.00 86.50 78 GLY A N 1
ATOM 610 C CA . GLY A 1 78 ? 6.078 9.371 -9.659 1.00 86.50 78 GLY A CA 1
ATOM 611 C C . GLY A 1 78 ? 7.572 9.109 -9.859 1.00 86.50 78 GLY A C 1
ATOM 612 O O . GLY A 1 78 ? 8.072 8.022 -9.569 1.00 86.50 78 GLY A O 1
ATOM 613 N N . HIS A 1 79 ? 8.293 10.105 -10.382 1.00 93.62 79 HIS A N 1
ATOM 614 C CA . HIS A 1 79 ? 9.705 9.962 -10.774 1.00 93.62 79 HIS A CA 1
ATOM 615 C C . HIS A 1 79 ? 10.705 10.231 -9.635 1.00 93.62 79 HIS A C 1
ATOM 617 O O . HIS A 1 79 ? 11.917 10.228 -9.856 1.00 93.62 79 HIS A O 1
ATOM 623 N N . THR A 1 80 ? 10.236 10.434 -8.402 1.00 93.00 80 THR A N 1
ATOM 624 C CA . THR A 1 80 ? 11.112 10.582 -7.230 1.00 93.00 80 THR A CA 1
ATOM 625 C C . THR A 1 80 ? 11.544 9.210 -6.696 1.00 93.00 80 THR A C 1
ATOM 627 O O . THR A 1 80 ? 11.259 8.165 -7.280 1.00 93.00 80 THR A O 1
ATOM 630 N N . ALA A 1 81 ? 12.306 9.164 -5.601 1.00 92.12 81 ALA A N 1
ATOM 631 C CA . ALA A 1 81 ? 12.583 7.894 -4.916 1.00 92.12 81 ALA A CA 1
ATOM 632 C C . ALA A 1 81 ? 11.414 7.414 -4.036 1.00 92.12 81 ALA A C 1
ATOM 634 O O . ALA A 1 81 ? 11.462 6.286 -3.532 1.00 92.12 81 ALA A O 1
ATOM 635 N N . TRP A 1 82 ? 10.410 8.268 -3.820 1.00 95.56 82 TRP A N 1
ATOM 636 C CA . TRP A 1 82 ? 9.284 7.999 -2.944 1.00 95.56 82 TRP A CA 1
ATOM 637 C C . TRP A 1 82 ? 8.394 6.901 -3.512 1.00 95.56 82 TRP A C 1
ATOM 639 O O . TRP A 1 82 ? 8.085 6.836 -4.704 1.00 95.56 82 TRP A O 1
ATOM 649 N N . ARG A 1 83 ? 7.969 6.008 -2.627 1.00 95.88 83 ARG A N 1
ATOM 650 C CA . ARG A 1 83 ? 7.034 4.934 -2.950 1.00 95.88 83 ARG A CA 1
ATOM 651 C C . ARG A 1 83 ? 6.345 4.450 -1.690 1.00 95.88 83 ARG A C 1
ATOM 653 O O . ARG A 1 83 ? 6.881 4.580 -0.585 1.00 95.88 83 ARG A O 1
ATOM 660 N N . LEU A 1 84 ? 5.197 3.823 -1.889 1.00 97.94 84 LEU A N 1
ATOM 661 C CA . LEU A 1 84 ? 4.496 3.103 -0.843 1.00 97.94 84 LEU A CA 1
ATOM 662 C C . LEU A 1 84 ? 4.744 1.601 -0.992 1.00 97.94 84 LEU A C 1
ATOM 664 O O . LEU A 1 84 ? 4.342 0.985 -1.977 1.00 97.94 84 LEU A O 1
ATOM 668 N N . GLU A 1 85 ? 5.385 1.002 -0.001 1.00 97.69 85 GLU A N 1
ATOM 669 C CA . GLU A 1 85 ? 5.553 -0.440 0.107 1.00 97.69 85 GLU A CA 1
ATOM 670 C C . GLU A 1 85 ? 4.262 -1.102 0.575 1.00 97.69 85 GLU A C 1
ATOM 672 O O . GLU A 1 85 ? 3.633 -0.672 1.544 1.00 97.69 85 GLU A O 1
ATOM 677 N N . THR A 1 86 ? 3.890 -2.187 -0.099 1.00 98.00 86 THR A N 1
ATOM 678 C CA . THR A 1 86 ? 2.690 -2.980 0.182 1.00 98.00 86 THR A CA 1
ATOM 679 C C . THR A 1 86 ? 3.027 -4.471 0.206 1.00 98.00 86 THR A C 1
ATOM 681 O O . THR A 1 86 ? 4.046 -4.906 -0.334 1.00 98.00 86 THR A O 1
ATOM 684 N N . GLY A 1 87 ? 2.175 -5.285 0.829 1.00 96.75 87 GLY A N 1
ATOM 685 C CA . GLY A 1 87 ? 2.349 -6.739 0.892 1.00 96.75 87 GLY A CA 1
ATOM 686 C C . GLY A 1 87 ? 1.049 -7.506 0.695 1.00 96.75 87 GLY A C 1
ATOM 687 O O . GLY A 1 87 ? 0.048 -6.963 0.227 1.00 96.75 87 GLY A O 1
ATOM 688 N N . ASP A 1 88 ? 1.049 -8.784 1.056 1.00 98.06 88 ASP A N 1
ATOM 689 C CA . ASP A 1 88 ? -0.118 -9.682 1.013 1.00 98.06 88 ASP A CA 1
ATOM 690 C C . ASP A 1 88 ? -1.165 -9.379 2.089 1.00 98.06 88 ASP A C 1
ATOM 692 O O . ASP A 1 88 ? -2.274 -9.900 2.046 1.00 98.06 88 ASP A O 1
ATOM 696 N N . ARG A 1 89 ? -0.810 -8.517 3.041 1.00 98.50 89 ARG A N 1
ATOM 697 C CA . ARG A 1 89 ? -1.666 -8.009 4.109 1.00 98.50 89 ARG A CA 1
ATOM 698 C C . ARG A 1 89 ? -1.641 -6.474 4.098 1.00 98.50 89 ARG A C 1
ATOM 700 O O . ARG A 1 89 ? -0.656 -5.918 3.600 1.00 98.50 89 ARG A O 1
ATOM 707 N N . PRO A 1 90 ? -2.680 -5.794 4.616 1.00 98.25 90 PRO A N 1
ATOM 708 C CA . PRO A 1 90 ? -2.770 -4.330 4.668 1.00 98.25 90 PRO A CA 1
ATOM 709 C C . PRO A 1 90 ? -1.850 -3.726 5.746 1.00 98.25 90 PRO A C 1
ATOM 711 O O . PRO A 1 90 ? -2.297 -3.105 6.707 1.00 98.25 90 PRO A O 1
ATOM 714 N N . ILE A 1 91 ? -0.545 -3.915 5.564 1.00 98.19 91 ILE A N 1
ATOM 715 C CA . ILE A 1 91 ? 0.533 -3.251 6.293 1.00 98.19 91 ILE A CA 1
ATOM 716 C C . ILE A 1 91 ? 1.429 -2.556 5.272 1.00 98.19 91 ILE A C 1
ATOM 718 O O . ILE A 1 91 ? 1.743 -3.128 4.222 1.00 98.19 91 ILE A O 1
ATOM 722 N N . PHE A 1 92 ? 1.804 -1.314 5.562 1.00 98.69 92 PHE A N 1
ATOM 723 C CA . PHE A 1 92 ? 2.412 -0.434 4.573 1.00 98.69 92 PHE A CA 1
ATOM 724 C C . PHE A 1 92 ? 3.669 0.229 5.115 1.00 98.69 92 PHE A C 1
ATOM 726 O O . PHE A 1 92 ? 3.860 0.332 6.328 1.00 98.69 92 PHE A O 1
ATOM 733 N N . ALA A 1 93 ? 4.516 0.716 4.213 1.00 98.25 93 ALA A N 1
ATOM 734 C CA . ALA A 1 93 ? 5.584 1.624 4.592 1.00 98.25 93 ALA A CA 1
ATOM 735 C C . ALA A 1 93 ? 5.844 2.675 3.514 1.00 98.25 93 ALA A C 1
ATOM 737 O O . ALA A 1 93 ? 5.858 2.349 2.332 1.00 98.25 93 ALA A O 1
ATOM 738 N N . THR A 1 94 ? 6.081 3.929 3.893 1.00 97.62 94 THR A N 1
ATOM 739 C CA . THR A 1 94 ? 6.671 4.891 2.959 1.00 97.62 94 THR A CA 1
ATOM 740 C C . THR A 1 94 ? 8.169 4.671 2.914 1.00 97.62 94 THR A C 1
ATOM 742 O O . THR A 1 94 ? 8.838 4.579 3.947 1.00 97.62 94 THR A O 1
ATOM 745 N N . TYR A 1 95 ? 8.714 4.621 1.705 1.00 95.75 95 TYR A N 1
ATOM 746 C CA . TYR A 1 95 ? 10.141 4.794 1.528 1.00 95.75 95 TYR A CA 1
ATOM 747 C C . TYR A 1 95 ? 10.432 6.261 1.233 1.00 95.75 95 TYR A C 1
ATOM 749 O O . TYR A 1 95 ? 10.085 6.776 0.174 1.00 95.75 95 TYR A O 1
ATOM 757 N N . VAL A 1 96 ? 11.130 6.903 2.163 1.00 88.75 96 VAL A N 1
ATOM 758 C CA . VAL A 1 96 ? 11.717 8.234 2.006 1.00 88.75 96 VAL A CA 1
ATOM 759 C C . VAL A 1 96 ? 13.120 8.128 2.566 1.00 88.75 96 VAL A C 1
ATOM 761 O O . VAL A 1 96 ? 13.258 7.811 3.741 1.00 88.75 96 VAL A O 1
ATOM 764 N N . LYS A 1 97 ? 14.150 8.340 1.737 1.00 83.75 97 LYS A N 1
ATOM 765 C CA . LYS A 1 97 ? 15.585 8.109 2.027 1.00 83.75 97 LYS A CA 1
ATOM 766 C C . LYS A 1 97 ? 15.926 7.903 3.517 1.00 83.75 97 LYS A C 1
ATOM 768 O O . LYS A 1 97 ? 16.193 6.777 3.922 1.00 83.75 97 LYS A O 1
ATOM 773 N N . ASN A 1 98 ? 15.883 8.970 4.321 1.00 83.81 98 ASN A N 1
ATOM 774 C CA . ASN A 1 98 ? 16.258 8.947 5.743 1.00 83.81 98 ASN A CA 1
ATOM 775 C C . ASN A 1 98 ? 15.067 8.975 6.717 1.00 83.81 98 ASN A C 1
ATOM 777 O O . ASN A 1 98 ? 15.278 9.039 7.923 1.00 83.81 98 ASN A O 1
ATOM 781 N N . ASP A 1 99 ? 13.836 8.958 6.212 1.00 93.12 99 ASP A N 1
ATOM 782 C CA . ASP A 1 99 ? 12.617 9.123 7.001 1.00 93.12 99 ASP A CA 1
ATOM 783 C C . ASP A 1 99 ? 11.525 8.136 6.565 1.00 93.12 99 ASP A C 1
ATOM 785 O O . ASP A 1 99 ? 10.388 8.499 6.295 1.00 93.12 99 ASP A O 1
ATOM 789 N N . CYS A 1 100 ? 11.869 6.858 6.431 1.00 96.50 100 CYS A N 1
ATOM 790 C CA . CYS A 1 100 ? 10.881 5.832 6.104 1.00 96.50 100 CYS A CA 1
ATOM 791 C C . CYS A 1 100 ? 9.899 5.637 7.274 1.00 96.50 100 CYS A C 1
ATOM 793 O O . CYS A 1 100 ? 10.317 5.598 8.440 1.00 96.50 100 CYS A O 1
ATOM 795 N N . ARG A 1 101 ? 8.606 5.468 6.973 1.00 97.81 101 ARG A N 1
ATOM 796 C CA . ARG A 1 101 ? 7.556 5.232 7.977 1.00 97.81 101 ARG A CA 1
ATOM 797 C C . ARG A 1 101 ? 6.893 3.889 7.784 1.00 97.81 101 ARG A C 1
ATOM 799 O O . ARG A 1 101 ? 6.570 3.531 6.663 1.00 97.81 101 ARG A O 1
ATOM 806 N N . ASN A 1 102 ? 6.640 3.185 8.878 1.00 98.56 102 ASN A N 1
ATOM 807 C CA . ASN A 1 102 ? 5.705 2.074 8.929 1.00 98.56 102 ASN A CA 1
ATOM 808 C C . ASN A 1 102 ? 4.292 2.620 9.186 1.00 98.56 102 ASN A C 1
ATOM 810 O O . ASN A 1 102 ? 4.116 3.491 10.039 1.00 98.56 102 ASN A O 1
ATOM 814 N N . ILE A 1 103 ? 3.300 2.100 8.465 1.00 98.81 103 ILE A N 1
ATOM 815 C CA . ILE A 1 103 ? 1.900 2.512 8.573 1.00 98.81 103 ILE A CA 1
ATOM 816 C C . ILE A 1 103 ? 1.041 1.274 8.822 1.00 98.81 103 ILE A C 1
ATOM 818 O O . ILE A 1 103 ? 1.016 0.343 8.009 1.00 98.81 103 ILE A O 1
ATOM 822 N N . ARG A 1 104 ? 0.320 1.278 9.945 1.00 98.56 104 ARG A N 1
ATOM 823 C CA . ARG A 1 104 ? -0.576 0.189 10.363 1.00 98.56 104 ARG A CA 1
ATOM 824 C C . ARG A 1 104 ? -1.982 0.704 10.584 1.00 98.56 104 ARG A C 1
ATOM 826 O O . ARG A 1 104 ? -2.162 1.816 11.068 1.00 98.56 104 ARG A O 1
ATOM 833 N N . PHE A 1 105 ? -2.957 -0.141 10.284 1.00 98.75 105 PHE A N 1
ATOM 834 C CA . PHE A 1 105 ? -4.372 0.150 10.456 1.00 98.75 105 PHE A CA 1
ATOM 835 C C . PHE A 1 105 ? -4.970 -0.812 11.478 1.00 98.75 105 PHE A C 1
ATOM 837 O O . PHE A 1 105 ? -4.724 -2.017 11.424 1.00 98.75 105 PHE A O 1
ATOM 844 N N . ARG A 1 106 ? -5.778 -0.288 12.396 1.00 98.56 106 ARG A N 1
ATOM 845 C CA . ARG A 1 106 ? -6.497 -1.055 13.413 1.00 98.56 106 ARG A CA 1
ATOM 846 C C . ARG A 1 106 ? -7.958 -0.652 13.405 1.00 98.56 106 ARG A C 1
ATOM 848 O O . ARG A 1 106 ? -8.270 0.535 13.446 1.00 98.56 106 ARG A O 1
ATOM 855 N N . LEU A 1 107 ? -8.844 -1.636 13.368 1.00 97.88 107 LEU A N 1
ATOM 856 C CA . LEU A 1 107 ? -10.271 -1.413 13.527 1.00 97.88 107 LEU A CA 1
ATOM 857 C C . LEU A 1 107 ? -10.649 -1.598 14.996 1.00 97.88 107 LEU A C 1
ATOM 859 O O . LEU A 1 107 ? -10.406 -2.660 15.564 1.00 97.88 107 LEU A O 1
ATOM 863 N N . HIS A 1 108 ? -11.244 -0.570 15.588 1.00 97.94 108 HIS A N 1
ATOM 864 C CA . HIS A 1 108 ? -11.794 -0.582 16.938 1.00 97.94 108 HIS A CA 1
ATOM 865 C C . HIS A 1 108 ? -13.311 -0.737 16.853 1.00 97.94 108 HIS A C 1
ATOM 867 O O . HIS A 1 108 ? -13.987 0.036 16.167 1.00 97.94 108 HIS A O 1
ATOM 873 N N . LEU A 1 109 ? -13.850 -1.743 17.535 1.00 96.19 109 LEU A N 1
ATOM 874 C CA . LEU A 1 109 ? -15.286 -1.967 17.666 1.00 96.19 109 LEU A CA 1
ATOM 875 C C . LEU A 1 109 ? -15.818 -1.264 18.930 1.00 96.19 109 LEU A C 1
ATOM 877 O O . LEU A 1 109 ? -15.062 -1.051 19.880 1.00 96.19 109 LEU A O 1
ATOM 881 N N . PRO A 1 110 ? -17.123 -0.933 18.990 1.00 93.38 110 PRO A N 1
ATOM 882 C CA . PRO A 1 110 ? -17.720 -0.277 20.158 1.00 93.38 110 PRO A CA 1
ATOM 883 C C . PRO A 1 110 ? -17.605 -1.063 21.471 1.00 93.38 110 PRO A C 1
ATOM 885 O O . PRO A 1 110 ? -17.703 -0.474 22.544 1.00 93.38 110 PRO A O 1
ATOM 888 N N . ASP A 1 111 ? -17.425 -2.383 21.396 1.00 94.75 111 ASP A N 1
ATOM 889 C CA . ASP A 1 111 ? -17.263 -3.268 22.554 1.00 94.75 111 ASP A CA 1
ATOM 890 C C . ASP A 1 111 ? -15.824 -3.301 23.108 1.00 94.75 111 ASP A C 1
ATOM 892 O O . ASP A 1 111 ? -15.559 -3.979 24.101 1.00 94.75 111 ASP A O 1
ATOM 896 N N . GLY A 1 112 ? -14.901 -2.553 22.491 1.00 95.94 112 GLY A N 1
ATOM 897 C CA . GLY A 1 112 ? -13.489 -2.487 22.862 1.00 95.94 112 GLY A CA 1
ATOM 898 C C . GLY A 1 112 ? -12.595 -3.490 22.131 1.00 95.94 112 GLY A C 1
ATOM 899 O O . GLY A 1 112 ? -11.383 -3.485 22.354 1.00 95.94 112 GLY A O 1
ATOM 900 N N . THR A 1 113 ? -13.144 -4.330 21.250 1.00 97.56 113 THR A N 1
ATOM 901 C CA . THR A 1 113 ? -12.343 -5.236 20.419 1.00 97.56 113 THR A CA 1
ATOM 902 C C . THR A 1 113 ? -11.484 -4.443 19.434 1.00 97.56 113 THR A C 1
ATOM 904 O O . THR A 1 113 ? -11.974 -3.537 18.759 1.00 97.56 113 THR A O 1
ATOM 907 N N . VAL A 1 114 ? -10.203 -4.808 19.319 1.00 98.25 114 VAL A N 1
ATOM 908 C CA . VAL A 1 114 ? -9.249 -4.189 18.389 1.00 98.25 114 VAL A CA 1
ATOM 909 C C . VAL A 1 114 ? -8.709 -5.241 17.430 1.00 98.25 114 VAL A C 1
ATOM 911 O O . VAL A 1 114 ? -8.100 -6.219 17.858 1.00 98.25 114 VAL A O 1
ATOM 914 N N . THR A 1 115 ? -8.879 -5.012 16.130 1.00 98.44 115 THR A N 1
ATOM 915 C CA . THR A 1 115 ? -8.366 -5.885 15.068 1.00 98.44 115 THR A CA 1
ATOM 916 C C . THR A 1 115 ? -7.310 -5.144 14.245 1.00 98.44 115 THR A C 1
ATOM 918 O O . THR A 1 115 ? -7.667 -4.239 13.484 1.00 98.44 115 THR A O 1
ATOM 921 N N . PRO A 1 116 ? -6.015 -5.500 14.336 1.00 98.56 116 PRO A N 1
ATOM 922 C CA . PRO A 1 116 ? -5.023 -5.094 13.342 1.00 98.56 116 PRO A CA 1
ATOM 923 C C . PRO A 1 116 ? -5.422 -5.646 11.970 1.00 98.56 116 PRO A C 1
ATOM 925 O O . PRO A 1 116 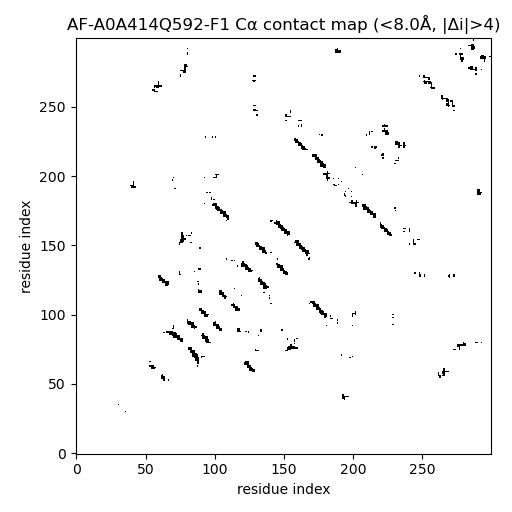? -5.652 -6.849 11.824 1.00 98.56 116 PRO A O 1
ATOM 928 N N . LEU A 1 117 ? -5.544 -4.787 10.956 1.00 98.62 117 LEU A N 1
ATOM 929 C CA . LEU A 1 117 ? -6.069 -5.213 9.654 1.00 98.62 117 LEU A CA 1
ATOM 930 C C . LEU A 1 117 ? -5.171 -6.268 8.985 1.00 98.62 117 LEU A C 1
ATOM 932 O O . LEU A 1 117 ? -5.651 -7.114 8.225 1.00 98.62 117 LEU A O 1
ATOM 936 N N . GLU A 1 118 ? -3.871 -6.249 9.280 1.00 98.31 118 GLU A N 1
ATOM 937 C CA . GLU A 1 118 ? -2.891 -7.214 8.793 1.00 98.31 118 GLU A CA 1
ATOM 938 C C . GLU A 1 118 ? -3.012 -8.610 9.420 1.00 98.31 118 GLU A C 1
ATOM 940 O O . GLU A 1 118 ? -2.484 -9.572 8.855 1.00 98.31 118 GLU A O 1
ATOM 945 N N . GLU A 1 119 ? -3.732 -8.730 10.537 1.00 98.19 119 GLU A N 1
ATOM 946 C CA . GLU A 1 119 ? -3.934 -9.970 11.300 1.00 98.19 119 GLU A CA 1
ATOM 947 C C . GLU A 1 119 ? -5.335 -10.576 11.123 1.00 98.19 119 GLU A C 1
ATOM 949 O O . GLU A 1 119 ? -5.647 -11.588 11.741 1.00 98.19 119 GLU A O 1
ATOM 954 N N . THR A 1 120 ? -6.153 -9.996 10.243 1.00 98.56 120 THR A N 1
ATOM 955 C CA . THR A 1 120 ? -7.511 -10.469 9.930 1.00 98.56 120 THR A CA 1
ATOM 956 C C . THR A 1 120 ? -7.569 -11.956 9.566 1.00 98.56 120 THR A C 1
ATOM 958 O O . THR A 1 120 ? -6.707 -12.470 8.837 1.00 98.56 120 THR A O 1
ATOM 961 N N . ASP A 1 121 ? -8.619 -12.647 10.023 1.00 98.25 121 ASP A N 1
ATOM 962 C CA . ASP A 1 121 ? -8.809 -14.087 9.773 1.00 98.25 121 ASP A CA 1
ATOM 963 C C . ASP A 1 121 ? -8.791 -14.444 8.273 1.00 98.25 121 ASP A C 1
ATOM 965 O O . ASP A 1 121 ? -8.231 -15.472 7.874 1.00 98.25 121 ASP A O 1
ATOM 969 N N . TRP A 1 122 ? -9.379 -13.592 7.426 1.00 98.56 122 TRP A N 1
ATOM 970 C CA . TRP A 1 122 ? -9.389 -13.769 5.977 1.00 98.56 122 TRP A CA 1
ATOM 971 C C . TRP A 1 122 ? -9.031 -12.478 5.240 1.00 98.56 122 TRP A C 1
ATOM 973 O O . TRP A 1 122 ? -9.600 -11.417 5.495 1.00 98.56 122 TRP A O 1
ATOM 983 N N . CYS A 1 123 ? -8.115 -12.589 4.278 1.00 98.75 123 CYS A N 1
ATOM 984 C CA . CYS A 1 123 ? -7.683 -11.491 3.424 1.00 98.75 123 CYS A CA 1
ATOM 985 C C . CYS A 1 123 ? -7.456 -11.977 1.990 1.00 98.75 123 CYS A C 1
ATOM 987 O O . CYS A 1 123 ? -6.579 -12.807 1.745 1.00 98.75 123 CYS A O 1
ATOM 989 N N . GLU A 1 124 ? -8.173 -11.410 1.027 1.00 98.75 124 GLU A N 1
ATOM 990 C CA . GLU A 1 124 ? -7.807 -11.486 -0.387 1.00 98.75 124 GLU A CA 1
ATOM 991 C C . GLU A 1 124 ? -7.081 -10.204 -0.786 1.00 98.75 124 GLU A C 1
ATOM 993 O O . GLU A 1 124 ? -7.649 -9.115 -0.729 1.00 98.75 124 GLU A O 1
ATOM 998 N N . ALA A 1 125 ? -5.825 -10.333 -1.200 1.00 98.69 125 ALA A N 1
ATOM 999 C CA . ALA A 1 125 ? -5.013 -9.232 -1.687 1.00 98.69 125 ALA A CA 1
ATOM 1000 C C . ALA A 1 125 ? -4.904 -9.292 -3.210 1.00 98.69 125 ALA A C 1
ATOM 1002 O O . ALA A 1 125 ? -4.508 -10.313 -3.780 1.00 98.69 125 ALA A O 1
ATOM 1003 N N . ARG A 1 126 ? -5.186 -8.172 -3.874 1.00 98.44 126 ARG A N 1
ATOM 1004 C CA . ARG A 1 126 ? -5.034 -8.014 -5.321 1.00 98.44 126 ARG A CA 1
ATOM 1005 C C . ARG A 1 126 ? -4.064 -6.894 -5.624 1.00 98.44 126 ARG A C 1
ATOM 1007 O O . ARG A 1 126 ? -4.066 -5.851 -4.974 1.00 98.44 126 ARG A O 1
ATOM 1014 N N . TYR A 1 127 ? -3.190 -7.126 -6.591 1.00 97.81 127 TYR A N 1
ATOM 1015 C CA . TYR A 1 127 ? -2.443 -6.068 -7.252 1.00 97.81 127 TYR A CA 1
ATOM 1016 C C . TYR A 1 127 ? -3.023 -5.907 -8.648 1.00 97.81 127 TYR A C 1
ATOM 1018 O O . TYR A 1 127 ? -2.808 -6.758 -9.513 1.00 97.81 127 TYR A O 1
ATOM 1026 N N . ASN A 1 128 ? -3.764 -4.824 -8.823 1.00 93.69 128 ASN A N 1
ATOM 1027 C CA . ASN A 1 128 ? -4.083 -4.267 -10.123 1.00 93.69 128 ASN A CA 1
ATOM 1028 C C . ASN A 1 128 ? -2.945 -3.286 -10.447 1.00 93.69 128 ASN A C 1
ATOM 1030 O O . ASN A 1 128 ? -2.521 -2.581 -9.533 1.00 93.69 128 ASN A O 1
ATOM 1034 N N . PRO A 1 129 ? -2.357 -3.256 -11.648 1.00 89.69 129 PRO A N 1
ATOM 1035 C CA . PRO A 1 129 ? -1.180 -2.426 -11.894 1.00 89.69 129 PRO A CA 1
ATOM 1036 C C . PRO A 1 129 ? -1.303 -0.972 -11.389 1.00 89.69 129 PRO A C 1
ATOM 1038 O O . PRO A 1 129 ? -2.127 -0.195 -11.860 1.00 89.69 129 PRO A O 1
ATOM 1041 N N . GLY A 1 130 ? -0.479 -0.617 -10.393 1.00 91.06 130 GLY A N 1
ATOM 1042 C CA . GLY A 1 130 ? -0.488 0.699 -9.730 1.00 91.06 130 GLY A CA 1
ATOM 1043 C C . GLY A 1 130 ? -1.480 0.865 -8.566 1.00 91.06 130 GLY A C 1
ATOM 1044 O O . GLY A 1 130 ? -1.515 1.918 -7.939 1.00 91.06 130 GLY A O 1
ATOM 1045 N N . THR A 1 131 ? -2.266 -0.156 -8.224 1.00 96.19 131 THR A N 1
ATOM 1046 C CA . THR A 1 131 ? -3.236 -0.137 -7.118 1.00 96.19 131 THR A CA 1
ATOM 1047 C C . THR A 1 131 ? -3.202 -1.448 -6.336 1.00 96.19 131 THR A C 1
ATOM 1049 O O . THR A 1 131 ? -3.279 -2.549 -6.886 1.00 96.19 131 THR A O 1
ATOM 1052 N N . ARG A 1 132 ? -3.130 -1.350 -5.010 1.00 98.25 132 ARG A N 1
ATOM 1053 C CA . ARG A 1 132 ? -3.243 -2.508 -4.121 1.00 98.25 132 ARG A CA 1
ATOM 1054 C C . ARG A 1 132 ? -4.617 -2.506 -3.468 1.00 98.25 132 ARG A C 1
ATOM 1056 O O . ARG A 1 132 ? -5.022 -1.495 -2.904 1.00 98.25 132 ARG A O 1
ATOM 1063 N N . THR A 1 133 ? -5.325 -3.629 -3.530 1.00 98.62 133 THR A N 1
ATOM 1064 C CA . THR A 1 133 ? -6.624 -3.783 -2.866 1.00 98.62 133 THR A CA 1
ATOM 1065 C C . THR A 1 133 ? -6.634 -4.993 -1.954 1.00 98.62 133 THR A C 1
ATOM 1067 O O . THR A 1 133 ? -6.070 -6.031 -2.296 1.00 98.62 133 THR A O 1
ATOM 1070 N N . TYR A 1 134 ? -7.350 -4.882 -0.849 1.00 98.81 134 TYR A N 1
ATOM 1071 C CA . TYR A 1 134 ? -7.572 -5.942 0.116 1.00 98.81 134 TYR A CA 1
ATOM 1072 C C . TYR A 1 134 ? -9.065 -6.063 0.372 1.00 98.81 134 TYR A C 1
ATOM 1074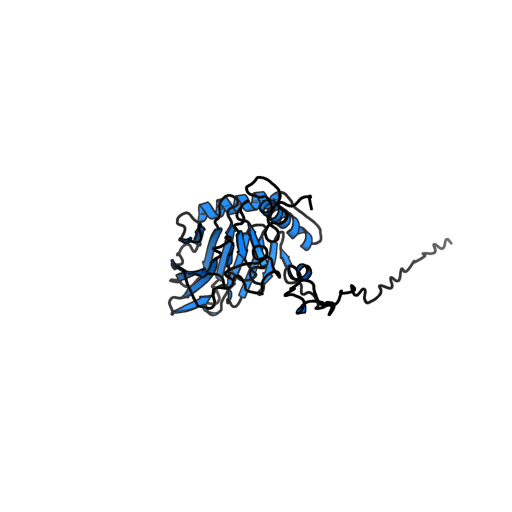 O O . TYR A 1 134 ? -9.719 -5.051 0.613 1.00 98.81 134 TYR A O 1
ATOM 1082 N N . ALA A 1 135 ? -9.596 -7.278 0.331 1.00 98.75 135 ALA A N 1
ATOM 1083 C CA . ALA A 1 135 ? -10.892 -7.604 0.905 1.00 98.75 135 ALA A CA 1
ATOM 1084 C C . ALA A 1 135 ? -10.645 -8.375 2.201 1.00 98.75 135 ALA A C 1
ATOM 1086 O O . ALA A 1 135 ? -9.935 -9.379 2.191 1.00 98.75 135 ALA A O 1
ATOM 1087 N N . LEU A 1 136 ? -11.204 -7.887 3.302 1.00 98.75 136 LEU A N 1
ATOM 1088 C CA . LEU A 1 136 ? -10.937 -8.359 4.653 1.00 98.75 136 LEU A CA 1
ATOM 1089 C C . LEU A 1 136 ? -12.225 -8.850 5.301 1.00 98.75 136 LEU A C 1
ATOM 1091 O O . LEU A 1 136 ? -13.280 -8.222 5.165 1.00 98.75 136 LEU A O 1
ATOM 1095 N N . LYS A 1 137 ? -12.112 -9.949 6.042 1.00 98.44 137 LYS A N 1
ATOM 1096 C CA . LYS A 1 137 ? -13.141 -10.441 6.956 1.00 98.44 137 LYS A CA 1
ATOM 1097 C C . LYS A 1 137 ? -12.474 -10.911 8.237 1.00 98.44 137 LYS A C 1
ATOM 1099 O O . LYS A 1 137 ? -11.377 -11.471 8.199 1.00 98.44 137 LYS A O 1
ATOM 1104 N N . ASP A 1 138 ? -13.172 -10.731 9.344 1.00 98.25 138 ASP A N 1
ATOM 1105 C CA . ASP A 1 138 ? -12.732 -11.203 10.646 1.00 98.25 138 ASP A CA 1
ATOM 1106 C C . ASP A 1 138 ? -13.927 -11.719 11.441 1.00 98.25 138 ASP A C 1
ATOM 1108 O O . ASP A 1 138 ? -15.003 -11.113 11.406 1.00 98.25 138 ASP A O 1
ATOM 1112 N N . LYS A 1 139 ? -13.755 -12.831 12.166 1.00 96.50 139 LYS A N 1
ATOM 1113 C CA . LYS A 1 139 ? -14.835 -13.403 12.980 1.00 96.50 139 LYS A CA 1
ATOM 1114 C C . LYS A 1 139 ? -15.343 -12.426 14.041 1.00 96.50 139 LYS A C 1
ATOM 1116 O O . LYS A 1 139 ? -16.514 -12.493 14.405 1.00 96.50 139 LYS A O 1
ATOM 1121 N N . ALA A 1 140 ? -14.488 -11.516 14.515 1.00 96.19 140 ALA A N 1
ATOM 1122 C CA . ALA A 1 140 ? -14.848 -10.529 15.524 1.00 96.19 140 ALA A CA 1
ATOM 1123 C C . ALA A 1 140 ? -15.818 -9.461 15.000 1.00 96.19 140 ALA A C 1
ATOM 1125 O O . ALA A 1 140 ? -16.485 -8.805 15.792 1.00 96.19 140 ALA A O 1
ATOM 1126 N N . TRP A 1 141 ? -15.918 -9.269 13.680 1.00 95.81 141 TRP A N 1
ATOM 1127 C CA . TRP A 1 141 ? -16.752 -8.210 13.107 1.00 95.81 141 TRP A CA 1
ATOM 1128 C C . TRP A 1 141 ? -18.213 -8.641 12.929 1.00 95.81 141 TRP A C 1
ATOM 1130 O O . TRP A 1 141 ? -19.086 -7.785 12.811 1.00 95.81 141 TRP A O 1
ATOM 1140 N N . GLY A 1 142 ? -18.485 -9.949 12.931 1.00 93.38 142 GLY A N 1
ATOM 1141 C CA . GLY A 1 142 ? -19.782 -10.543 12.597 1.00 93.38 142 GLY A CA 1
ATOM 1142 C C . GLY A 1 142 ? -19.839 -11.086 11.163 1.00 93.38 142 GLY A C 1
ATOM 1143 O O . GLY A 1 142 ? -19.114 -10.638 10.279 1.00 93.38 142 GLY A O 1
ATOM 1144 N N . GLU A 1 143 ? -20.712 -12.070 10.925 1.00 91.00 143 GLU A N 1
ATOM 1145 C CA . GLU A 1 143 ? -20.706 -12.901 9.704 1.00 91.00 143 GLU A CA 1
ATOM 1146 C C . GLU A 1 143 ? -20.888 -12.125 8.390 1.00 91.00 143 GLU A C 1
ATOM 1148 O O . GLU A 1 143 ? -20.315 -12.499 7.365 1.00 91.00 143 GLU A O 1
ATOM 1153 N N . ASN A 1 144 ? -21.658 -11.036 8.419 1.00 91.00 144 ASN A N 1
ATOM 1154 C CA . ASN A 1 144 ? -21.945 -10.214 7.238 1.00 91.00 144 ASN A CA 1
ATOM 1155 C C . ASN A 1 144 ? -20.989 -9.027 7.084 1.00 91.00 144 ASN A C 1
ATOM 1157 O O . ASN A 1 144 ? -21.105 -8.264 6.128 1.00 91.00 144 ASN A O 1
ATOM 1161 N N . CYS A 1 145 ? -20.044 -8.857 8.008 1.00 95.12 145 CYS A N 1
ATOM 1162 C CA . CYS A 1 145 ? -19.165 -7.704 8.002 1.00 95.12 145 CYS A CA 1
ATOM 1163 C C . CYS A 1 145 ? -17.940 -7.943 7.120 1.00 95.12 145 CYS A C 1
ATOM 1165 O O . CYS A 1 145 ? -17.344 -9.023 7.087 1.00 95.12 145 CYS A O 1
ATOM 1167 N N . SER A 1 146 ? -17.551 -6.910 6.384 1.00 96.56 146 SER A N 1
ATOM 1168 C CA . SER A 1 146 ? -16.366 -6.934 5.537 1.00 96.56 146 SER A CA 1
ATOM 1169 C C . SER A 1 146 ? -15.812 -5.535 5.348 1.00 96.56 146 SER A C 1
ATO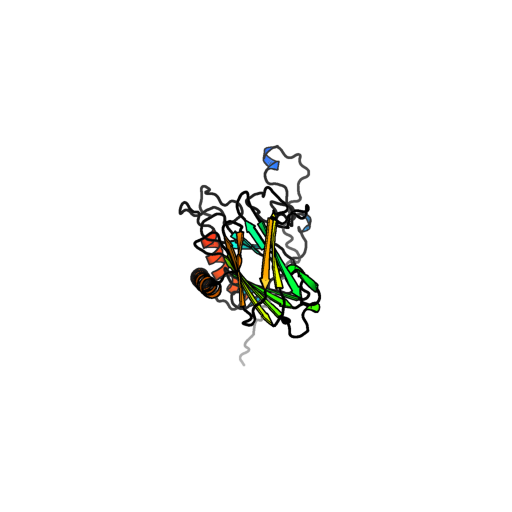M 1171 O O . SER A 1 146 ? -16.549 -4.550 5.356 1.00 96.56 146 SER A O 1
ATOM 1173 N N . LEU A 1 147 ? -14.500 -5.462 5.148 1.00 98.06 147 LEU A N 1
ATOM 1174 C CA . LEU A 1 147 ? -13.798 -4.217 4.882 1.00 98.06 147 LEU A CA 1
ATOM 1175 C C . LEU A 1 147 ? -12.958 -4.372 3.622 1.00 98.06 147 LEU A C 1
ATOM 1177 O O . LEU A 1 147 ? -12.142 -5.284 3.505 1.00 98.06 147 LEU A O 1
ATOM 1181 N N . LYS A 1 148 ? -13.133 -3.453 2.684 1.00 98.50 148 LYS A N 1
ATOM 1182 C CA . LYS A 1 148 ? -12.248 -3.258 1.552 1.00 98.50 148 LYS A CA 1
ATOM 1183 C C . LYS A 1 148 ? -11.277 -2.132 1.876 1.00 98.50 148 LYS A C 1
ATOM 1185 O O . LYS A 1 148 ? -11.684 -1.063 2.315 1.00 98.50 148 LYS A O 1
ATOM 1190 N N . VAL A 1 149 ? -9.999 -2.367 1.614 1.00 98.75 149 VAL A N 1
ATOM 1191 C CA . VAL A 1 149 ? -8.956 -1.340 1.651 1.00 98.75 149 VAL A CA 1
ATOM 1192 C C . VAL A 1 149 ? -8.362 -1.251 0.260 1.00 98.75 149 VAL A C 1
ATOM 1194 O O . VAL A 1 149 ? -7.834 -2.239 -0.243 1.00 98.75 149 VAL A O 1
ATOM 1197 N N . SER A 1 150 ? -8.432 -0.092 -0.377 1.00 98.62 150 SER A N 1
ATOM 1198 C CA . SER A 1 150 ? -7.735 0.173 -1.629 1.00 98.62 150 SER A CA 1
ATOM 1199 C C . SER A 1 150 ? -6.729 1.285 -1.436 1.00 98.62 150 SER A C 1
ATOM 1201 O O . SER A 1 150 ? -7.051 2.300 -0.841 1.00 98.62 150 SER A O 1
ATOM 1203 N N . VAL A 1 151 ? -5.540 1.137 -2.008 1.00 98.62 151 VAL A N 1
ATOM 1204 C CA . VAL A 1 151 ? -4.505 2.165 -1.950 1.00 98.62 151 VAL A CA 1
ATOM 1205 C C . VAL A 1 151 ? -3.773 2.304 -3.269 1.00 98.62 151 VAL A C 1
ATOM 1207 O O . VAL A 1 151 ? -3.566 1.332 -4.001 1.00 98.62 151 VAL A O 1
ATOM 1210 N N . LEU A 1 152 ? -3.378 3.535 -3.550 1.00 96.94 152 LEU A N 1
ATOM 1211 C CA . LEU A 1 152 ? -2.598 3.931 -4.709 1.00 96.94 152 LEU A CA 1
ATOM 1212 C C . LEU A 1 152 ? -1.729 5.143 -4.354 1.00 96.94 152 LEU A C 1
ATOM 1214 O O . LEU A 1 152 ? -2.071 5.934 -3.471 1.00 96.94 152 LEU A O 1
ATOM 1218 N N . ALA A 1 153 ? -0.588 5.245 -5.026 1.00 96.94 153 ALA A N 1
ATOM 1219 C CA . ALA A 1 153 ? 0.325 6.375 -4.929 1.00 96.94 153 ALA A CA 1
ATOM 1220 C C . ALA A 1 153 ? 0.009 7.395 -6.030 1.00 96.94 153 ALA A C 1
ATOM 1222 O O . ALA A 1 153 ? -0.444 7.013 -7.111 1.00 96.94 153 ALA A O 1
ATOM 1223 N N . SER A 1 154 ? 0.242 8.681 -5.769 1.00 95.88 154 SER A N 1
ATOM 1224 C CA . SER A 1 154 ? 0.146 9.698 -6.818 1.00 95.88 154 SER A CA 1
ATOM 1225 C C . SER A 1 154 ? 1.296 9.552 -7.806 1.00 95.88 154 SER A C 1
ATOM 1227 O O . SER A 1 154 ? 2.421 9.307 -7.405 1.00 95.88 154 SER A O 1
ATOM 1229 N N . LEU A 1 155 ? 1.033 9.716 -9.102 1.00 94.19 155 LEU A N 1
ATOM 1230 C CA . LEU A 1 155 ? 2.080 9.668 -10.130 1.00 94.19 155 LEU A CA 1
ATOM 1231 C C . LEU A 1 155 ? 2.846 10.995 -10.263 1.00 94.19 155 LEU A C 1
ATOM 1233 O O . LEU A 1 155 ? 3.807 11.077 -11.023 1.00 94.19 155 LEU A O 1
ATOM 1237 N N . THR A 1 156 ? 2.411 12.043 -9.562 1.00 92.88 156 THR A N 1
ATOM 1238 C CA . THR A 1 156 ? 2.963 13.401 -9.694 1.00 92.88 156 THR A CA 1
ATOM 1239 C C . THR A 1 156 ? 3.417 14.005 -8.373 1.00 92.88 156 THR A C 1
ATOM 1241 O O . THR A 1 156 ? 4.110 15.017 -8.382 1.00 92.88 156 THR A O 1
ATOM 1244 N N . GLU A 1 157 ? 3.025 13.417 -7.245 1.00 94.06 157 GLU A N 1
ATOM 1245 C CA . GLU A 1 157 ? 3.305 13.935 -5.908 1.00 94.06 157 GLU A CA 1
ATOM 1246 C C . GLU A 1 157 ? 3.713 12.798 -4.968 1.00 94.06 157 GLU A C 1
ATOM 1248 O O . GLU A 1 157 ? 3.223 11.676 -5.080 1.00 94.06 157 GLU A O 1
ATOM 1253 N N . GLU A 1 158 ? 4.561 13.102 -3.986 1.00 96.19 158 GLU A N 1
ATOM 1254 C CA . GLU A 1 158 ? 4.988 12.155 -2.950 1.00 96.19 158 GLU A CA 1
ATOM 1255 C C . GLU A 1 158 ? 3.879 11.911 -1.910 1.00 96.19 158 GLU A C 1
ATOM 1257 O O . GLU A 1 158 ? 3.948 12.350 -0.757 1.00 96.19 158 GLU A O 1
ATOM 1262 N N . MET A 1 159 ? 2.815 11.235 -2.338 1.00 96.50 159 MET A N 1
ATOM 1263 C CA . MET A 1 159 ? 1.652 10.927 -1.514 1.00 96.50 159 MET A CA 1
ATOM 1264 C C . MET A 1 159 ? 0.989 9.603 -1.905 1.00 96.50 159 MET A C 1
ATOM 1266 O O . MET A 1 159 ? 1.106 9.126 -3.036 1.00 96.50 159 MET A O 1
ATOM 1270 N N . ALA A 1 160 ? 0.239 9.020 -0.967 1.00 97.94 160 ALA A N 1
ATOM 1271 C CA . ALA A 1 160 ? -0.708 7.933 -1.236 1.00 97.94 160 ALA A CA 1
ATOM 1272 C C . ALA A 1 160 ? -2.062 8.198 -0.573 1.00 97.94 160 ALA A C 1
ATOM 1274 O O . ALA A 1 160 ? -2.133 8.865 0.460 1.00 97.94 160 ALA A O 1
ATOM 1275 N N . VAL A 1 161 ? -3.125 7.669 -1.180 1.00 98.31 161 VAL A N 1
ATOM 1276 C CA . VAL A 1 161 ? -4.490 7.727 -0.642 1.00 98.31 161 VAL A CA 1
ATOM 1277 C C . VAL A 1 161 ? -5.010 6.307 -0.473 1.00 98.31 161 VAL A C 1
ATOM 1279 O O . VAL A 1 161 ? -4.977 5.504 -1.410 1.00 98.31 161 VAL A O 1
ATOM 1282 N N . TRP A 1 162 ? -5.517 6.020 0.721 1.00 98.75 162 TRP A N 1
ATOM 1283 C CA . TRP A 1 162 ? -6.310 4.843 1.032 1.00 98.75 162 TRP A CA 1
ATOM 1284 C C . TRP A 1 162 ? -7.792 5.198 0.967 1.00 98.75 162 TRP A C 1
ATOM 1286 O O . TRP A 1 162 ? -8.232 6.148 1.608 1.00 98.75 162 TRP A O 1
ATOM 1296 N N . GLU A 1 163 ? -8.559 4.393 0.247 1.00 98.31 163 GLU A N 1
ATOM 1297 C CA . GLU A 1 163 ? -10.006 4.282 0.389 1.00 98.31 163 GLU A CA 1
ATOM 1298 C C . GLU A 1 163 ? -10.304 3.050 1.250 1.00 98.31 163 GLU A C 1
ATOM 1300 O O . GLU A 1 163 ? -9.885 1.933 0.928 1.00 98.31 163 GLU A O 1
ATOM 1305 N N . LEU A 1 164 ? -11.047 3.245 2.333 1.00 98.19 164 LEU A N 1
ATOM 1306 C CA . LEU A 1 164 ? -11.592 2.185 3.163 1.00 98.19 164 LEU A CA 1
ATOM 1307 C C . LEU A 1 164 ? -13.107 2.179 3.008 1.00 98.19 164 LEU A C 1
ATOM 1309 O O . LEU A 1 164 ? -13.759 3.182 3.287 1.00 98.19 164 LEU A O 1
ATOM 1313 N N . SER A 1 165 ? -13.670 1.054 2.582 1.00 97.00 165 SER A N 1
ATOM 1314 C CA . SER A 1 165 ? -15.115 0.927 2.417 1.00 97.00 165 SER A CA 1
ATOM 1315 C C . SER A 1 165 ? -15.634 -0.443 2.797 1.00 97.00 165 SER A C 1
ATOM 1317 O O . SER A 1 165 ? -14.970 -1.450 2.568 1.00 97.00 165 SER A O 1
ATOM 1319 N N . GLY A 1 166 ? -16.805 -0.516 3.424 1.00 93.94 166 GLY A N 1
ATOM 1320 C CA . GLY A 1 166 ? -17.276 -1.802 3.926 1.00 93.94 166 GLY A CA 1
ATOM 1321 C C . GLY A 1 166 ? -18.552 -1.771 4.747 1.00 93.94 166 GLY A C 1
ATOM 1322 O O . GLY A 1 166 ? -19.075 -0.719 5.109 1.00 93.94 166 GLY A O 1
ATOM 1323 N N . GLU A 1 167 ? -19.039 -2.968 5.046 1.00 93.12 167 GLU A N 1
ATOM 1324 C CA . GLU A 1 167 ? -20.135 -3.194 5.981 1.00 93.12 167 GLU A 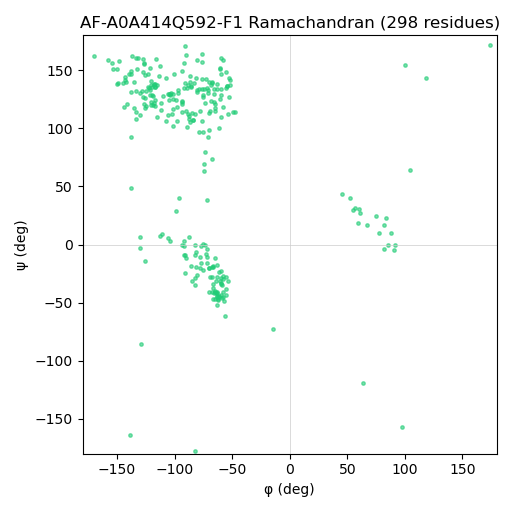CA 1
ATOM 1325 C C . GLU A 1 167 ? -19.517 -3.575 7.322 1.00 93.12 167 GLU A C 1
ATOM 1327 O O . GLU A 1 167 ? -18.960 -4.660 7.466 1.00 93.12 167 GLU A O 1
ATOM 1332 N N . LEU A 1 168 ? -19.554 -2.660 8.286 1.00 93.25 168 LEU A N 1
ATOM 1333 C CA . LEU A 1 168 ? -18.970 -2.841 9.612 1.00 93.25 168 LEU A CA 1
ATOM 1334 C C . LEU A 1 168 ? -20.013 -2.544 10.695 1.00 93.25 168 LEU A C 1
ATOM 1336 O O . LEU A 1 168 ? -20.991 -1.836 10.420 1.00 93.25 168 LEU A O 1
ATOM 1340 N N . PRO A 1 169 ? -19.817 -3.041 11.931 1.00 91.25 169 PRO A N 1
ATOM 1341 C CA . PRO A 1 169 ? -20.658 -2.664 13.057 1.00 91.25 169 PRO A CA 1
ATOM 1342 C C . PRO A 1 169 ? -20.750 -1.140 13.230 1.00 91.25 169 PRO A C 1
ATOM 1344 O O . PRO A 1 169 ? -19.790 -0.395 13.018 1.00 91.25 169 PRO A O 1
ATOM 1347 N N . ALA A 1 170 ? -21.926 -0.654 13.627 1.00 90.69 170 ALA A N 1
ATOM 1348 C CA . ALA A 1 170 ? -22.136 0.773 13.834 1.00 90.69 170 ALA A CA 1
ATOM 1349 C C . ALA A 1 170 ? -21.242 1.296 14.968 1.00 90.69 170 ALA A C 1
ATOM 1351 O O . ALA A 1 170 ? -21.198 0.711 16.044 1.00 90.69 170 ALA A O 1
ATOM 1352 N N . GLY A 1 171 ? -20.580 2.434 14.748 1.00 91.75 171 GLY A N 1
ATOM 1353 C CA . GLY A 1 171 ? -19.722 3.059 15.759 1.00 91.75 171 GLY A CA 1
ATOM 1354 C C . GLY A 1 171 ? -18.271 2.577 15.764 1.00 91.75 171 GLY A C 1
ATOM 1355 O O . GLY A 1 171 ? -17.543 2.947 16.679 1.00 91.75 171 GLY A O 1
ATOM 1356 N N . CYS A 1 172 ? -17.841 1.804 14.763 1.00 94.81 172 CYS A N 1
ATOM 1357 C CA . CYS A 1 172 ? -16.428 1.487 14.585 1.00 94.81 172 CYS A CA 1
ATOM 1358 C C . CYS A 1 172 ? -15.559 2.743 14.387 1.00 94.81 172 CYS A C 1
ATOM 1360 O O . CYS A 1 172 ? -15.965 3.721 13.749 1.00 94.81 172 CYS A O 1
ATOM 1362 N N . GLU A 1 173 ? -14.329 2.674 14.887 1.00 96.75 173 GLU A N 1
ATOM 1363 C CA . GLU A 1 173 ? -13.274 3.665 14.676 1.00 96.75 173 GLU A CA 1
ATOM 1364 C C . GLU A 1 173 ? -12.086 2.995 13.982 1.00 96.75 173 GLU A C 1
ATOM 1366 O O . GLU A 1 173 ? -11.673 1.892 14.337 1.00 96.75 173 GLU A O 1
ATOM 1371 N N . LEU A 1 174 ? -11.533 3.661 12.976 1.00 97.50 174 LEU A N 1
ATOM 1372 C CA . LEU A 1 174 ? -10.269 3.294 12.365 1.00 97.50 174 LEU A CA 1
ATOM 1373 C C . LEU A 1 174 ? -9.145 4.074 13.047 1.00 97.50 174 LEU A C 1
ATOM 1375 O O . LEU A 1 174 ? -9.140 5.303 13.047 1.00 97.50 174 LEU A O 1
ATOM 1379 N N . GLU A 1 175 ? -8.165 3.357 13.574 1.00 98.50 175 GLU A N 1
ATOM 1380 C CA . GLU A 1 175 ? -6.915 3.915 14.070 1.00 98.50 175 GLU A CA 1
ATOM 1381 C C . GLU A 1 175 ? -5.801 3.633 13.058 1.00 98.50 175 GLU A C 1
ATOM 1383 O O . GLU A 1 175 ? -5.595 2.492 12.640 1.00 98.50 175 GLU A O 1
ATOM 1388 N N . VAL A 1 176 ? -5.063 4.671 12.677 1.00 98.75 176 VAL A N 1
ATOM 1389 C CA . VAL A 1 176 ? -3.910 4.580 11.782 1.00 98.75 176 VAL A CA 1
ATOM 1390 C C . VAL A 1 176 ? -2.669 5.033 12.535 1.00 98.75 176 VAL A C 1
ATOM 1392 O O . VAL A 1 176 ? -2.602 6.154 13.040 1.00 98.75 176 VAL A O 1
ATOM 1395 N N . LEU A 1 177 ? -1.686 4.143 12.621 1.00 98.81 177 LEU A N 1
ATOM 1396 C CA . LEU A 1 177 ? -0.433 4.367 13.328 1.00 98.81 177 LEU A CA 1
ATOM 1397 C C . LEU A 1 177 ? 0.677 4.651 12.329 1.00 98.81 177 LEU A C 1
ATOM 1399 O O . LEU A 1 177 ? 0.884 3.868 11.404 1.00 98.81 177 LEU A O 1
ATOM 1403 N N . ASN A 1 178 ? 1.417 5.725 12.570 1.00 98.69 178 ASN A N 1
ATOM 1404 C CA . ASN A 1 178 ? 2.623 6.098 11.846 1.00 98.69 178 ASN A CA 1
ATOM 1405 C C . ASN A 1 178 ? 3.825 5.951 12.781 1.00 98.69 178 ASN A C 1
ATOM 1407 O O . ASN A 1 178 ? 3.930 6.649 13.794 1.00 98.69 178 ASN A O 1
ATOM 1411 N N . SER A 1 179 ? 4.721 5.031 12.450 1.00 98.44 179 SER A N 1
ATOM 1412 C CA . SER A 1 179 ? 5.875 4.671 13.271 1.00 98.44 179 SER A CA 1
ATOM 1413 C C . SER A 1 179 ? 7.168 4.769 12.462 1.00 98.44 179 SER A C 1
ATOM 1415 O O . SER A 1 179 ? 7.146 4.616 11.238 1.00 98.44 179 SER A O 1
ATOM 1417 N N . PRO A 1 180 ? 8.332 4.956 13.105 1.00 97.81 180 PRO A N 1
ATOM 1418 C CA . PRO A 1 180 ? 9.604 4.689 12.451 1.00 97.81 180 PRO A CA 1
ATOM 1419 C C . PRO A 1 180 ? 9.675 3.213 12.041 1.00 97.81 180 PRO A C 1
ATOM 1421 O O . PRO A 1 180 ? 9.092 2.351 12.704 1.00 97.81 180 PRO A O 1
ATOM 1424 N N . ILE A 1 181 ? 10.412 2.915 10.973 1.00 97.25 181 ILE A N 1
ATOM 1425 C CA . ILE A 1 181 ? 10.709 1.527 10.608 1.00 97.25 181 ILE A CA 1
ATOM 1426 C C . ILE A 1 181 ? 11.792 0.924 11.518 1.00 97.25 181 ILE A C 1
ATOM 1428 O O . ILE A 1 181 ? 12.629 1.637 12.075 1.00 97.25 181 ILE A O 1
ATOM 1432 N N . CYS A 1 182 ? 11.812 -0.403 11.617 1.00 95.06 182 CYS A N 1
ATOM 1433 C CA . CYS A 1 182 ? 12.756 -1.204 12.388 1.00 95.06 182 CYS A CA 1
ATOM 1434 C C . CYS A 1 182 ? 14.199 -0.892 11.986 1.00 95.06 182 CYS A C 1
ATOM 1436 O O . CYS A 1 182 ? 15.074 -0.683 12.831 1.00 95.06 182 CYS A O 1
ATOM 1438 N N . ARG A 1 183 ? 14.454 -0.781 10.679 1.00 92.44 183 ARG A N 1
ATOM 1439 C CA . ARG A 1 183 ? 15.796 -0.538 10.161 1.00 92.44 183 ARG A CA 1
ATOM 1440 C C . ARG A 1 183 ? 16.002 0.920 9.766 1.00 92.44 183 ARG A C 1
ATOM 1442 O O . ARG A 1 183 ? 15.658 1.334 8.669 1.00 92.44 183 ARG A O 1
ATOM 1449 N N . LYS A 1 184 ? 16.694 1.677 10.621 1.00 87.38 184 LYS A N 1
ATOM 1450 C CA . LYS A 1 184 ? 17.002 3.107 10.401 1.00 87.38 184 LYS A CA 1
ATOM 1451 C C . LYS A 1 184 ? 17.778 3.405 9.111 1.00 87.38 184 LYS A C 1
ATOM 1453 O O . LYS A 1 184 ? 17.663 4.498 8.571 1.00 87.38 184 LYS A O 1
ATOM 1458 N N . LYS A 1 185 ? 18.601 2.462 8.639 1.00 90.31 185 LYS A N 1
ATOM 1459 C CA . LYS A 1 185 ? 19.392 2.601 7.410 1.00 90.31 185 LYS A CA 1
ATOM 1460 C C . LYS A 1 185 ? 19.207 1.382 6.518 1.00 90.31 185 LYS A C 1
ATOM 1462 O O . LYS A 1 185 ? 19.681 0.292 6.842 1.00 90.31 185 LYS A O 1
ATOM 1467 N N . LEU A 1 186 ? 18.540 1.597 5.393 1.00 91.50 186 LEU A N 1
ATOM 1468 C CA . LEU A 1 186 ? 18.282 0.573 4.389 1.00 91.50 186 LEU A CA 1
ATOM 1469 C C . LEU A 1 186 ? 19.444 0.465 3.395 1.00 91.50 186 LEU A C 1
ATOM 1471 O O . LEU A 1 186 ? 20.074 1.457 3.021 1.00 91.50 186 LEU A O 1
ATOM 1475 N N . SER A 1 187 ? 19.704 -0.756 2.951 1.00 89.69 187 SER A N 1
ATOM 1476 C CA . SER A 1 187 ? 20.670 -1.098 1.909 1.00 89.69 187 SER A CA 1
ATOM 1477 C C . SER A 1 187 ? 19.965 -1.092 0.560 1.00 89.69 187 SER A C 1
ATOM 1479 O O . SER A 1 187 ? 18.839 -1.569 0.450 1.00 89.69 187 SER A O 1
ATOM 1481 N N . ARG A 1 188 ? 20.615 -0.551 -0.482 1.00 87.50 188 ARG A N 1
ATOM 1482 C CA . ARG A 1 188 ? 20.054 -0.486 -1.849 1.00 87.50 188 ARG A CA 1
ATOM 1483 C C . ARG A 1 188 ? 18.595 -0.005 -1.864 1.00 87.50 188 ARG A C 1
ATOM 1485 O O . ARG A 1 188 ? 17.744 -0.588 -2.524 1.00 87.50 188 ARG A O 1
ATOM 1492 N N . SER A 1 189 ? 18.306 1.031 -1.082 1.00 89.69 189 SER A N 1
ATOM 1493 C CA . SER A 1 189 ? 16.966 1.613 -0.985 1.00 89.69 189 SER A CA 1
ATOM 1494 C C . SER A 1 189 ? 15.880 0.653 -0.479 1.00 89.69 189 SER A C 1
ATOM 1496 O O . SER A 1 189 ? 14.716 0.852 -0.799 1.00 89.69 189 SER A O 1
ATOM 1498 N N . GLY A 1 190 ? 16.226 -0.358 0.322 1.00 88.75 190 GLY A N 1
ATOM 1499 C CA . GLY A 1 190 ? 15.274 -1.346 0.841 1.00 88.75 190 GLY A CA 1
ATOM 1500 C C . GLY A 1 190 ? 14.982 -2.486 -0.136 1.00 88.75 190 GLY A C 1
ATOM 1501 O O . GLY A 1 190 ? 13.927 -3.107 -0.047 1.00 88.75 190 GLY A O 1
ATOM 1502 N N . ASP A 1 191 ? 15.898 -2.747 -1.075 1.00 86.62 191 ASP A N 1
ATOM 1503 C CA . ASP A 1 191 ? 15.822 -3.883 -1.994 1.00 86.62 191 ASP A CA 1
ATOM 1504 C C . ASP A 1 191 ? 15.686 -5.216 -1.236 1.00 86.62 191 ASP A C 1
ATOM 1506 O O . ASP A 1 191 ? 16.394 -5.491 -0.256 1.00 86.62 191 ASP A O 1
ATOM 1510 N N . MET A 1 192 ? 14.774 -6.071 -1.702 1.00 83.38 192 MET A N 1
ATOM 1511 C CA . MET A 1 192 ? 14.478 -7.332 -1.031 1.00 83.38 192 MET A CA 1
ATOM 1512 C C . MET A 1 192 ? 15.693 -8.260 -1.062 1.00 83.38 192 MET A C 1
ATOM 1514 O O . MET A 1 192 ? 16.154 -8.696 -2.115 1.00 83.38 192 MET A O 1
ATOM 1518 N N . GLY A 1 193 ? 16.169 -8.642 0.122 1.00 82.75 193 GLY A N 1
ATOM 1519 C CA . GLY A 1 193 ? 17.336 -9.507 0.277 1.00 82.75 193 GLY A CA 1
ATOM 1520 C C . GLY A 1 193 ? 18.666 -8.762 0.385 1.00 82.75 193 GLY A C 1
ATOM 1521 O O . GLY A 1 193 ? 19.663 -9.422 0.666 1.00 82.75 193 GLY A O 1
ATOM 1522 N N . ALA A 1 194 ? 18.687 -7.431 0.236 1.00 86.56 194 ALA A N 1
ATOM 1523 C CA . ALA A 1 194 ? 19.824 -6.598 0.642 1.00 86.56 194 ALA A CA 1
ATOM 1524 C C . ALA A 1 194 ? 19.787 -6.271 2.148 1.00 86.56 194 ALA A C 1
ATOM 1526 O O . ALA A 1 194 ? 20.831 -6.106 2.776 1.00 86.56 194 ALA A O 1
ATOM 1527 N N . ASP A 1 195 ? 18.590 -6.227 2.735 1.00 88.62 195 ASP A N 1
ATOM 1528 C CA . ASP A 1 195 ? 18.359 -6.097 4.174 1.00 88.62 195 ASP A CA 1
ATOM 1529 C C . ASP A 1 195 ? 17.648 -7.349 4.741 1.00 88.62 195 ASP A C 1
ATOM 1531 O O . ASP A 1 195 ? 17.022 -8.103 3.984 1.00 88.62 195 ASP A O 1
ATOM 1535 N N . PRO A 1 196 ? 17.721 -7.589 6.068 1.00 88.75 196 PRO A N 1
ATOM 1536 C CA . PRO A 1 196 ? 16.965 -8.642 6.734 1.00 88.75 196 PRO A CA 1
ATOM 1537 C C . PRO A 1 196 ? 15.454 -8.523 6.480 1.00 88.75 196 PRO A C 1
ATOM 1539 O O . PRO A 1 196 ? 14.939 -7.404 6.375 1.00 88.75 196 PRO A O 1
ATOM 1542 N N . PRO A 1 197 ? 14.724 -9.653 6.443 1.00 89.38 197 PRO A N 1
ATOM 1543 C CA . PRO A 1 197 ? 13.267 -9.642 6.398 1.00 89.38 197 PRO A CA 1
ATOM 1544 C C . PRO A 1 197 ? 12.674 -8.768 7.509 1.00 89.38 197 PRO A C 1
ATOM 1546 O O . PRO A 1 197 ? 13.131 -8.820 8.647 1.00 89.38 197 PRO A O 1
ATOM 1549 N N . GLY A 1 198 ? 11.651 -7.983 7.171 1.00 91.75 198 GLY A N 1
ATOM 1550 C CA . GLY A 1 198 ? 10.982 -7.098 8.125 1.00 91.75 198 GLY A CA 1
ATOM 1551 C C . GLY A 1 198 ? 11.689 -5.762 8.375 1.00 91.75 198 GLY A C 1
ATOM 1552 O O . GLY A 1 198 ? 11.358 -5.075 9.331 1.00 91.75 198 GLY A O 1
ATOM 1553 N N . CYS A 1 199 ? 12.625 -5.335 7.522 1.00 93.69 199 CYS A N 1
ATOM 1554 C CA . CYS A 1 199 ? 13.288 -4.031 7.670 1.00 93.69 199 CYS A CA 1
ATOM 1555 C C . CYS A 1 199 ? 12.318 -2.827 7.732 1.00 93.69 199 CYS A C 1
ATOM 1557 O O . CYS A 1 199 ? 12.638 -1.833 8.385 1.00 93.69 199 CYS A O 1
ATOM 1559 N N . PHE A 1 200 ? 11.141 -2.945 7.105 1.00 96.88 200 PHE A N 1
ATOM 1560 C CA . PHE A 1 200 ? 10.047 -1.963 7.109 1.00 96.88 200 PHE A CA 1
ATOM 1561 C C . PHE A 1 200 ? 8.995 -2.169 8.220 1.00 96.88 200 PHE A C 1
ATOM 1563 O O . PHE A 1 200 ? 8.051 -1.383 8.306 1.00 96.88 200 PHE A O 1
ATOM 1570 N N . GLU A 1 201 ? 9.124 -3.199 9.065 1.00 97.44 201 GLU A N 1
ATOM 1571 C CA . GLU A 1 201 ? 8.282 -3.361 10.265 1.00 97.44 201 GLU A CA 1
ATOM 1572 C C . GLU A 1 201 ? 8.405 -2.145 11.189 1.00 97.44 201 GLU A C 1
ATOM 1574 O O . GLU A 1 201 ? 9.391 -1.419 11.078 1.00 97.44 201 GLU A O 1
ATOM 1579 N N . PRO A 1 202 ? 7.451 -1.876 12.097 1.00 97.44 202 PRO A N 1
ATOM 1580 C CA . PRO A 1 202 ? 7.613 -0.793 13.060 1.00 97.44 202 PRO A CA 1
ATOM 1581 C C . PRO A 1 202 ? 8.848 -1.019 13.945 1.00 97.44 202 PRO A C 1
ATOM 1583 O O . PRO A 1 202 ? 9.249 -2.156 14.201 1.00 97.44 202 PRO A O 1
ATOM 1586 N N . ALA A 1 203 ? 9.446 0.070 14.424 1.00 95.75 203 ALA A N 1
ATOM 1587 C CA . ALA A 1 203 ? 10.539 0.012 15.386 1.00 95.75 203 ALA A CA 1
ATOM 1588 C C . ALA A 1 203 ? 10.158 -0.802 16.637 1.00 95.75 203 ALA A C 1
ATOM 1590 O O . ALA A 1 203 ? 9.068 -0.652 17.191 1.00 95.75 203 ALA A O 1
ATOM 1591 N N . GLU A 1 204 ? 11.080 -1.656 17.089 1.00 94.38 204 GLU A N 1
ATOM 1592 C CA . GLU A 1 204 ? 10.861 -2.573 18.220 1.00 94.38 204 GLU A CA 1
ATOM 1593 C C . GLU A 1 204 ? 10.680 -1.847 19.561 1.00 94.38 204 GLU A C 1
ATO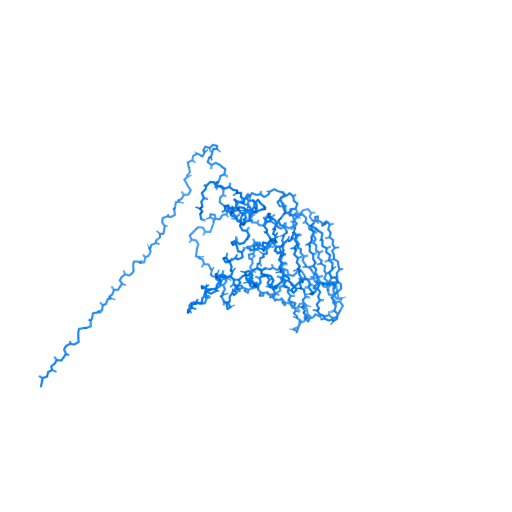M 1595 O O . GLU A 1 204 ? 10.106 -2.406 20.491 1.00 94.38 204 GLU A O 1
ATOM 1600 N N . ASP A 1 205 ? 11.120 -0.589 19.657 1.00 94.62 205 ASP A N 1
ATOM 1601 C CA . ASP A 1 205 ? 10.933 0.261 20.839 1.00 94.62 205 ASP A CA 1
ATOM 1602 C C . ASP A 1 205 ? 9.479 0.729 21.040 1.00 94.62 205 ASP A C 1
ATOM 1604 O O . ASP A 1 205 ? 9.168 1.367 22.045 1.00 94.62 205 ASP A O 1
ATOM 1608 N N . GLY A 1 206 ? 8.580 0.402 20.105 1.00 92.38 206 GLY A N 1
ATOM 1609 C CA . GLY A 1 206 ? 7.159 0.724 20.189 1.00 92.38 206 GLY A CA 1
ATOM 1610 C C . GLY A 1 206 ? 6.825 2.178 19.860 1.00 92.38 206 GLY A C 1
ATOM 1611 O O . GLY A 1 206 ? 5.683 2.590 20.065 1.00 92.38 206 GLY A O 1
ATOM 1612 N N . THR A 1 207 ? 7.776 2.957 19.336 1.00 97.56 207 THR A N 1
ATOM 1613 C CA . THR A 1 207 ? 7.558 4.370 19.014 1.00 97.56 207 THR A CA 1
ATOM 1614 C C . THR A 1 207 ? 6.432 4.550 17.992 1.00 97.56 207 THR A C 1
ATOM 1616 O O . THR A 1 207 ? 6.439 3.974 16.899 1.00 97.56 207 THR A O 1
ATOM 1619 N N . VAL A 1 208 ? 5.482 5.423 18.321 1.00 98.25 208 VAL A N 1
ATOM 1620 C CA . VAL A 1 208 ? 4.439 5.918 17.417 1.00 98.25 208 VAL A CA 1
ATOM 1621 C C . VAL A 1 208 ? 4.589 7.431 17.335 1.00 98.25 208 VAL A C 1
ATOM 1623 O O . VAL A 1 208 ? 4.526 8.118 18.350 1.00 98.25 208 VAL A O 1
ATOM 1626 N N . LEU A 1 209 ? 4.832 7.943 16.130 1.00 98.25 209 LEU A N 1
ATOM 1627 C CA . LEU A 1 209 ? 5.036 9.373 15.881 1.00 98.25 209 LEU A CA 1
ATOM 1628 C C . LEU A 1 209 ? 3.714 10.108 15.694 1.00 98.25 209 LEU A C 1
ATOM 1630 O O . LEU A 1 209 ? 3.600 11.282 16.030 1.00 98.25 209 LEU A O 1
ATOM 1634 N N . GLN A 1 210 ? 2.720 9.414 15.146 1.00 98.69 210 GLN A N 1
ATOM 1635 C CA . GLN A 1 210 ? 1.391 9.954 14.935 1.00 98.69 210 GLN A CA 1
ATOM 1636 C C . GLN A 1 210 ? 0.357 8.833 15.022 1.00 98.69 210 GLN A C 1
ATOM 1638 O O . GLN A 1 210 ? 0.543 7.755 14.452 1.00 98.69 210 GLN A O 1
ATOM 1643 N N . THR A 1 211 ? -0.752 9.135 15.690 1.00 98.69 211 THR A N 1
ATOM 1644 C CA . THR A 1 211 ? -1.970 8.328 15.679 1.00 98.69 211 THR A CA 1
ATOM 1645 C C . THR A 1 211 ? -3.084 9.165 15.068 1.00 98.69 211 THR A C 1
ATOM 1647 O O . THR A 1 211 ? -3.423 10.223 15.597 1.00 98.69 211 THR A O 1
ATOM 1650 N N . LEU A 1 212 ? -3.647 8.700 13.957 1.00 98.62 212 LEU A N 1
ATOM 1651 C CA . LEU A 1 212 ? -4.851 9.265 13.357 1.00 98.62 212 LEU A CA 1
ATOM 1652 C C . LEU A 1 212 ? -6.037 8.371 13.723 1.00 98.62 212 LEU A C 1
ATOM 1654 O O . LEU A 1 212 ? -5.971 7.159 13.537 1.00 98.62 212 LEU A O 1
ATOM 1658 N N . LYS A 1 213 ? -7.112 8.963 14.240 1.00 97.81 213 LYS A N 1
ATOM 1659 C CA . LYS A 1 213 ? -8.361 8.268 14.562 1.00 97.81 213 LYS A CA 1
ATOM 1660 C C . LYS A 1 213 ? -9.475 8.840 13.703 1.00 97.81 213 LYS A C 1
ATOM 1662 O O . LYS A 1 213 ? -9.704 10.046 13.733 1.00 97.81 213 LYS A O 1
ATOM 1667 N N . CYS A 1 214 ? -10.146 7.971 12.964 1.00 95.94 214 CYS A N 1
ATOM 1668 C CA . CYS A 1 214 ? -11.225 8.319 12.054 1.00 95.94 214 CYS A CA 1
ATOM 1669 C C . CYS A 1 214 ? -12.448 7.485 12.409 1.00 95.94 214 CYS A C 1
ATOM 1671 O O . CYS A 1 214 ? -12.385 6.254 12.439 1.00 95.94 214 CYS A O 1
ATOM 1673 N N . ARG A 1 215 ? -13.590 8.126 12.645 1.00 93.88 215 ARG A N 1
ATOM 1674 C CA . ARG A 1 215 ? -14.838 7.384 12.833 1.00 93.88 215 ARG A CA 1
ATOM 1675 C C . ARG A 1 215 ? -15.269 6.798 11.492 1.00 93.88 215 ARG A C 1
ATOM 1677 O O . ARG A 1 215 ? -15.292 7.519 10.499 1.00 93.88 215 ARG A O 1
ATOM 1684 N N . PHE A 1 216 ? -15.638 5.518 11.456 1.00 89.81 216 PHE A N 1
ATOM 1685 C CA . PHE A 1 216 ? -16.124 4.929 10.213 1.00 89.81 216 PHE A CA 1
ATOM 1686 C C . PHE A 1 216 ? -17.489 5.548 9.856 1.00 89.81 216 PHE A C 1
ATOM 1688 O O . PHE A 1 216 ? -18.400 5.530 10.695 1.00 89.81 216 PHE A O 1
ATOM 1695 N N . PRO A 1 217 ? -17.638 6.146 8.664 1.00 83.94 217 PRO A N 1
ATOM 1696 C CA . PRO A 1 217 ? -18.808 6.947 8.345 1.00 83.94 217 PRO A CA 1
ATOM 1697 C C . PRO A 1 217 ? -20.002 6.079 7.937 1.00 83.94 217 PRO A C 1
ATOM 1699 O O . PRO A 1 217 ? -19.868 4.922 7.535 1.00 83.94 217 PRO A O 1
ATOM 1702 N N . ALA A 1 218 ? -21.203 6.651 8.049 1.00 75.94 218 ALA A N 1
ATOM 1703 C CA . ALA A 1 218 ? -22.453 5.953 7.742 1.00 75.94 218 ALA A CA 1
ATOM 1704 C C . ALA A 1 218 ? -22.631 5.665 6.241 1.00 75.94 218 ALA A C 1
ATOM 1706 O O . ALA A 1 218 ? -23.286 4.688 5.883 1.00 75.94 218 ALA A O 1
ATOM 1707 N N . ASP A 1 219 ? -22.034 6.492 5.378 1.00 76.44 219 ASP A N 1
ATOM 1708 C CA . ASP A 1 219 ? -21.978 6.295 3.924 1.00 76.44 219 ASP A CA 1
ATOM 1709 C C . ASP A 1 219 ? -20.948 5.235 3.503 1.00 76.44 219 ASP A C 1
ATOM 1711 O O . ASP A 1 219 ? -20.864 4.899 2.326 1.00 76.44 219 ASP A O 1
ATOM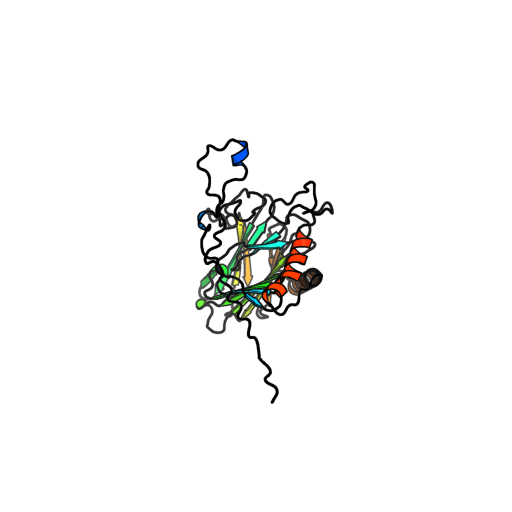 1715 N N . ARG A 1 220 ? -20.232 4.654 4.477 1.00 85.06 220 ARG A N 1
ATOM 1716 C CA . ARG A 1 220 ? -19.327 3.511 4.340 1.00 85.06 220 ARG A CA 1
ATOM 1717 C C . ARG A 1 220 ? -18.071 3.770 3.510 1.00 85.06 220 ARG A C 1
ATOM 1719 O O . ARG A 1 220 ? -17.444 2.789 3.124 1.00 85.06 220 ARG A O 1
ATOM 1726 N N . HIS A 1 221 ? -17.677 5.018 3.253 1.00 93.88 221 HIS A N 1
ATOM 1727 C CA . HIS A 1 221 ? -16.400 5.338 2.599 1.00 93.88 221 HIS A CA 1
ATOM 1728 C C . HIS A 1 221 ? -15.575 6.302 3.449 1.00 93.88 221 HIS A C 1
ATOM 1730 O O . HIS A 1 221 ? -15.974 7.433 3.692 1.00 93.88 221 HIS A O 1
ATOM 1736 N N . LEU A 1 222 ? -14.385 5.875 3.853 1.00 96.50 222 LEU A N 1
ATOM 1737 C CA . LEU A 1 222 ? -13.412 6.683 4.576 1.00 96.50 222 LEU A CA 1
ATOM 1738 C C . LEU A 1 222 ? -12.140 6.809 3.743 1.00 96.50 222 LEU A C 1
ATOM 1740 O O . LEU A 1 222 ? -11.652 5.823 3.193 1.00 96.50 222 LEU A O 1
ATOM 1744 N N . TYR A 1 223 ? -11.572 8.010 3.696 1.00 98.06 223 TYR A N 1
ATOM 1745 C CA . TYR A 1 223 ? -10.348 8.275 2.955 1.00 98.06 223 TYR A CA 1
ATOM 1746 C C . TYR A 1 223 ? -9.252 8.780 3.882 1.00 98.06 223 TYR A C 1
ATOM 1748 O O . TYR A 1 223 ? -9.441 9.741 4.630 1.00 98.06 223 TYR A O 1
ATOM 1756 N N . VAL A 1 224 ? -8.088 8.145 3.803 1.00 98.44 224 VAL A N 1
ATOM 1757 C CA . VAL A 1 224 ? -6.885 8.533 4.545 1.00 98.44 224 VAL A CA 1
ATOM 1758 C C . VAL A 1 224 ? -5.787 8.830 3.539 1.00 98.44 224 VAL A C 1
ATOM 1760 O O . VAL A 1 224 ? -5.570 8.053 2.615 1.00 98.44 224 VAL A O 1
ATOM 1763 N N . GLY A 1 225 ? -5.092 9.945 3.708 1.00 98.25 225 GLY A N 1
ATOM 1764 C CA . GLY A 1 225 ? -3.948 10.330 2.892 1.00 98.25 225 GLY A CA 1
ATOM 1765 C C . GLY A 1 225 ? -2.663 10.307 3.702 1.00 98.25 225 GLY A C 1
ATOM 1766 O O . GLY A 1 225 ? -2.684 10.527 4.915 1.00 98.25 225 GLY A O 1
ATOM 1767 N N . ILE A 1 226 ? -1.540 10.093 3.020 1.00 98.12 226 ILE A N 1
ATOM 1768 C CA . ILE A 1 226 ? -0.215 10.425 3.541 1.00 98.12 226 ILE A CA 1
ATOM 1769 C C . ILE A 1 226 ? 0.510 11.340 2.567 1.00 98.12 226 ILE A C 1
ATOM 1771 O O . ILE A 1 226 ? 0.566 11.047 1.377 1.00 98.12 226 ILE A O 1
ATOM 1775 N N . SER A 1 227 ? 1.085 12.423 3.075 1.00 96.50 227 SER A N 1
ATOM 1776 C CA . SER A 1 227 ? 1.973 13.321 2.331 1.00 96.50 227 SER A CA 1
ATOM 1777 C C . SER A 1 227 ? 2.980 13.918 3.306 1.00 96.50 227 SER A C 1
ATOM 1779 O O . SER A 1 227 ? 2.630 14.190 4.454 1.00 96.50 227 SER A O 1
ATOM 1781 N N . GLY A 1 228 ? 4.248 14.040 2.902 1.00 95.25 228 GLY A N 1
ATOM 1782 C CA . GLY A 1 228 ? 5.308 14.513 3.803 1.00 95.25 228 GLY A CA 1
ATOM 1783 C C . GLY A 1 228 ? 5.445 13.674 5.081 1.00 95.25 228 GLY A C 1
ATOM 1784 O O . GLY A 1 228 ? 5.775 14.208 6.133 1.00 95.25 228 GLY A O 1
ATOM 1785 N N . ASN A 1 229 ? 5.145 12.370 5.001 1.00 95.62 229 ASN A N 1
ATOM 1786 C CA . ASN A 1 229 ? 5.064 11.448 6.140 1.00 95.62 229 ASN A CA 1
ATOM 1787 C C . ASN A 1 229 ? 4.036 11.815 7.228 1.00 95.62 229 ASN A C 1
ATOM 1789 O O . ASN A 1 229 ? 4.115 11.273 8.328 1.00 95.62 229 ASN A O 1
ATOM 1793 N N . GLU A 1 230 ? 3.053 12.665 6.932 1.00 97.69 230 GLU A N 1
ATOM 1794 C CA . GLU A 1 230 ? 1.932 12.973 7.823 1.00 97.69 230 GLU A CA 1
ATOM 1795 C C . GLU A 1 230 ? 0.645 12.310 7.329 1.00 97.69 230 GLU A C 1
ATOM 1797 O O . GLU A 1 230 ? 0.263 12.464 6.168 1.00 97.69 230 GLU A O 1
ATOM 1802 N N . LEU A 1 231 ? -0.047 11.602 8.223 1.00 98.44 231 LEU A N 1
ATOM 1803 C CA . LEU A 1 231 ? -1.364 11.020 7.964 1.00 98.44 231 LEU A CA 1
ATOM 1804 C C . LEU A 1 231 ? -2.470 12.056 8.164 1.00 98.44 231 LEU A C 1
ATOM 1806 O O . LEU A 1 231 ? -2.445 12.803 9.146 1.00 98.44 231 LEU A O 1
ATOM 1810 N N . LYS A 1 232 ? -3.473 12.075 7.283 1.00 98.06 232 LYS A N 1
ATOM 1811 C CA . LYS A 1 232 ? -4.654 12.948 7.407 1.00 98.06 232 LYS A CA 1
ATOM 1812 C C . LYS A 1 232 ? -5.915 12.234 6.930 1.00 98.06 232 LYS A C 1
ATOM 1814 O O . LYS A 1 232 ? -5.872 11.481 5.960 1.00 98.06 232 LYS A O 1
ATOM 1819 N N . GLU A 1 233 ? -7.037 12.498 7.590 1.00 97.38 233 GLU A N 1
ATOM 1820 C CA . GLU A 1 233 ? -8.359 12.176 7.044 1.00 97.38 233 GLU A CA 1
ATOM 1821 C C . GLU A 1 233 ? -8.673 13.141 5.893 1.00 97.38 233 GLU A C 1
ATOM 1823 O O . GLU A 1 233 ? -8.427 14.345 6.008 1.00 97.38 233 GLU A O 1
ATOM 1828 N N . MET A 1 234 ? -9.175 12.627 4.770 1.00 95.25 234 MET A N 1
ATOM 1829 C CA . MET A 1 234 ? -9.358 13.413 3.548 1.00 95.25 234 MET A CA 1
ATOM 1830 C C . MET A 1 234 ? -10.827 13.751 3.302 1.00 95.25 234 MET A C 1
ATOM 1832 O O . MET A 1 234 ? -11.605 12.879 2.924 1.00 95.25 234 MET A O 1
ATOM 1836 N N . GLN A 1 235 ? -11.181 15.033 3.433 1.00 87.44 235 GLN A N 1
ATOM 1837 C CA . GLN A 1 235 ? -12.552 15.519 3.211 1.00 87.44 235 GLN A CA 1
ATOM 1838 C C . GLN A 1 235 ? -13.020 15.313 1.756 1.00 87.44 235 GLN A C 1
ATOM 1840 O O . GLN A 1 235 ? -14.096 14.770 1.536 1.00 87.44 235 GLN A O 1
ATOM 1845 N N . ASP A 1 236 ? -12.176 15.630 0.765 1.00 85.06 236 ASP A N 1
ATOM 1846 C CA . ASP A 1 236 ? -12.445 15.398 -0.669 1.00 85.06 236 ASP A CA 1
ATOM 1847 C C . ASP A 1 236 ? -11.775 14.116 -1.197 1.00 85.06 236 ASP A C 1
ATOM 1849 O O . ASP A 1 236 ? -11.393 14.012 -2.370 1.00 85.06 236 ASP A O 1
ATOM 1853 N N . GLY A 1 237 ? -11.584 13.128 -0.316 1.00 91.44 237 GLY A N 1
ATOM 1854 C CA . GLY A 1 237 ? -10.794 11.935 -0.611 1.00 91.44 237 GLY A CA 1
ATOM 1855 C C . GLY A 1 237 ? -11.306 11.134 -1.807 1.00 91.44 237 GLY A C 1
ATOM 1856 O O . GLY A 1 237 ? -10.499 10.653 -2.596 1.00 91.44 237 GLY A O 1
ATOM 1857 N N . GLY A 1 238 ? -12.625 11.072 -2.014 1.00 95.19 238 GLY A N 1
ATOM 1858 C CA . GLY A 1 238 ? -13.220 10.373 -3.157 1.00 95.19 238 GLY A CA 1
ATOM 1859 C C . GLY A 1 238 ? -12.839 10.976 -4.510 1.00 95.19 238 GLY A C 1
ATOM 1860 O O . GLY A 1 238 ? -12.504 10.241 -5.438 1.00 95.19 238 GLY A O 1
ATOM 1861 N N . VAL A 1 239 ? -12.820 12.309 -4.627 1.00 95.31 239 VAL A N 1
ATOM 1862 C CA . VAL A 1 239 ? -12.438 12.993 -5.875 1.00 95.31 239 VAL A CA 1
ATOM 1863 C C . VAL A 1 239 ? -10.963 12.749 -6.183 1.00 95.31 239 VAL A C 1
ATOM 1865 O O . VAL A 1 239 ? -10.619 12.377 -7.306 1.00 95.31 239 VAL A O 1
ATOM 1868 N N . GLN A 1 240 ? -10.096 12.906 -5.179 1.00 94.38 240 GLN A N 1
ATOM 1869 C CA . GLN A 1 240 ? -8.656 12.694 -5.341 1.00 94.38 240 GLN A CA 1
ATOM 1870 C C . GLN A 1 240 ? -8.340 11.232 -5.658 1.00 94.38 240 GLN A C 1
ATOM 1872 O O . GLN A 1 240 ? -7.627 10.945 -6.618 1.00 94.38 240 GLN A O 1
ATOM 1877 N N . TYR A 1 241 ? -8.935 10.297 -4.917 1.00 96.75 241 TYR A N 1
ATOM 1878 C CA . TYR A 1 241 ? -8.765 8.868 -5.145 1.00 96.75 241 TYR A CA 1
ATOM 1879 C C . TYR A 1 241 ? -9.196 8.467 -6.566 1.00 96.75 241 TYR A C 1
ATOM 1881 O O . TYR A 1 241 ? -8.454 7.768 -7.256 1.00 96.75 241 TYR A O 1
ATOM 1889 N N . LEU A 1 242 ? -10.344 8.955 -7.054 1.00 96.56 242 LEU A N 1
ATOM 1890 C CA . LEU A 1 242 ? -10.805 8.688 -8.422 1.00 96.56 242 LEU A CA 1
ATOM 1891 C C . LEU A 1 242 ? -9.870 9.273 -9.487 1.00 96.56 242 LEU A C 1
ATOM 1893 O O . LEU A 1 242 ? -9.596 8.607 -10.489 1.00 96.56 242 LEU A O 1
ATOM 1897 N N . ALA A 1 243 ? -9.372 10.496 -9.286 1.00 95.50 243 ALA A N 1
ATOM 1898 C CA . ALA A 1 243 ? -8.445 11.136 -10.214 1.00 95.50 243 ALA A CA 1
ATOM 1899 C C . ALA A 1 243 ? -7.137 10.342 -10.338 1.00 95.50 243 ALA A C 1
ATOM 1901 O O . ALA A 1 243 ? -6.696 10.026 -11.446 1.00 95.50 243 ALA A O 1
ATOM 1902 N N . LEU A 1 244 ? -6.560 9.947 -9.204 1.00 95.56 244 LEU A N 1
ATOM 1903 C CA . LEU A 1 244 ? -5.344 9.147 -9.179 1.00 95.56 244 LEU A CA 1
ATOM 1904 C C . LEU A 1 244 ? -5.578 7.733 -9.736 1.00 95.56 244 LEU A C 1
ATOM 1906 O O . LEU A 1 244 ? -4.786 7.252 -10.542 1.00 95.56 244 LEU A O 1
ATOM 1910 N N . GLN A 1 245 ? -6.705 7.092 -9.404 1.00 96.69 245 GLN A N 1
ATOM 1911 C CA . GLN A 1 245 ? -7.084 5.796 -9.974 1.00 96.69 245 GLN A CA 1
ATOM 1912 C C . GLN A 1 245 ? -7.188 5.861 -11.506 1.00 96.69 245 GLN A C 1
ATOM 1914 O O . GLN A 1 245 ? -6.740 4.942 -12.197 1.00 96.69 245 GLN A O 1
ATOM 1919 N N . LYS A 1 246 ? -7.758 6.940 -12.058 1.00 96.69 246 LYS A N 1
ATOM 1920 C CA . LYS A 1 246 ? -7.827 7.164 -13.509 1.00 96.69 246 LYS A CA 1
ATOM 1921 C C . LYS A 1 246 ? -6.430 7.287 -14.119 1.00 96.69 246 LYS A C 1
ATOM 1923 O O . LYS A 1 246 ? -6.157 6.600 -15.100 1.00 96.69 246 LYS A O 1
ATOM 1928 N N . ALA A 1 247 ? -5.545 8.081 -13.516 1.00 95.12 247 ALA A N 1
ATOM 1929 C CA . ALA A 1 247 ? -4.168 8.240 -13.983 1.00 95.12 247 ALA A CA 1
ATOM 1930 C C . ALA A 1 247 ? -3.389 6.909 -13.956 1.00 95.12 247 ALA A C 1
ATOM 1932 O O . ALA A 1 247 ? -2.757 6.541 -14.947 1.00 95.12 247 ALA A O 1
ATOM 1933 N N . CYS A 1 248 ? -3.505 6.131 -12.872 1.00 94.94 248 CYS A N 1
ATOM 1934 C CA . CYS A 1 248 ? -2.900 4.800 -12.780 1.00 94.94 248 CYS A CA 1
ATOM 1935 C C . CYS A 1 248 ? -3.423 3.852 -13.868 1.00 94.94 248 CYS A C 1
ATOM 1937 O O . CYS A 1 248 ? -2.630 3.162 -14.504 1.00 94.94 248 CYS A O 1
ATOM 1939 N N . ARG A 1 249 ? -4.739 3.837 -14.131 1.00 95.19 249 ARG A N 1
ATOM 1940 C CA . ARG A 1 249 ? -5.336 3.008 -15.195 1.00 95.19 249 ARG A CA 1
ATOM 1941 C C . ARG A 1 249 ? -4.873 3.413 -16.590 1.00 95.19 249 ARG A C 1
ATOM 1943 O O . ARG A 1 249 ? -4.636 2.542 -17.424 1.00 95.19 249 ARG A O 1
ATOM 1950 N N . GLU A 1 250 ? -4.752 4.710 -16.855 1.00 96.50 250 GLU A N 1
ATOM 1951 C CA . GLU A 1 250 ? -4.234 5.218 -18.129 1.00 96.50 250 GLU A CA 1
ATOM 1952 C C . GLU A 1 250 ? -2.780 4.792 -18.345 1.00 96.50 250 GLU A C 1
ATOM 1954 O O . GLU A 1 250 ? -2.441 4.297 -19.420 1.00 96.50 250 GLU A O 1
ATOM 1959 N N . LEU A 1 251 ? -1.936 4.911 -17.314 1.00 95.88 251 LEU A N 1
ATOM 1960 C CA . LEU A 1 251 ? -0.548 4.459 -17.356 1.00 95.88 251 LEU A CA 1
ATOM 1961 C C . LEU A 1 251 ? -0.446 2.939 -17.558 1.00 95.88 251 LEU A C 1
ATOM 1963 O O . LEU A 1 251 ? 0.227 2.478 -18.481 1.00 95.88 251 LEU A O 1
ATOM 1967 N N . ALA A 1 252 ? -1.142 2.162 -16.727 1.00 95.44 252 ALA A N 1
ATOM 1968 C CA . ALA A 1 252 ? -1.164 0.704 -16.804 1.00 95.44 252 ALA A CA 1
ATOM 1969 C C . ALA A 1 252 ? -1.696 0.196 -18.152 1.00 95.44 252 ALA A C 1
ATOM 1971 O O . ALA A 1 252 ? -1.231 -0.815 -18.669 1.00 95.44 252 ALA A O 1
ATOM 1972 N N . GLY A 1 253 ? -2.643 0.914 -18.757 1.00 95.56 253 GLY A N 1
ATOM 1973 C CA . GLY A 1 253 ? -3.240 0.557 -20.039 1.00 95.56 253 GLY A CA 1
ATOM 1974 C C . GLY A 1 253 ? -2.332 0.754 -21.257 1.00 95.56 253 GLY A C 1
ATOM 1975 O O . GLY A 1 253 ? -2.716 0.316 -22.342 1.00 95.56 253 GLY A O 1
ATOM 1976 N N . ARG A 1 254 ? -1.153 1.382 -21.113 1.00 95.69 254 ARG A N 1
ATOM 1977 C CA . ARG A 1 254 ? -0.227 1.650 -22.234 1.00 95.69 254 ARG A CA 1
ATOM 1978 C C . ARG A 1 254 ? 0.330 0.379 -22.873 1.00 95.69 254 ARG A C 1
ATOM 1980 O O . ARG A 1 254 ? 0.593 0.371 -24.072 1.00 95.69 254 ARG A O 1
ATOM 1987 N N . ILE A 1 255 ? 0.506 -0.683 -22.087 1.00 94.81 255 ILE A N 1
ATOM 1988 C CA . ILE A 1 255 ? 0.934 -1.999 -22.570 1.00 94.81 255 ILE A CA 1
ATOM 1989 C C . ILE A 1 255 ? -0.091 -3.022 -22.097 1.00 94.81 255 ILE A C 1
ATOM 1991 O O . ILE A 1 255 ? -0.241 -3.254 -20.901 1.00 94.81 255 ILE A O 1
ATOM 1995 N N . ARG A 1 256 ? -0.769 -3.675 -23.042 1.00 94.75 256 ARG A N 1
ATOM 1996 C CA . ARG A 1 256 ? -1.702 -4.770 -22.759 1.00 94.75 256 ARG A CA 1
ATOM 1997 C C . ARG A 1 256 ? -1.213 -6.053 -23.400 1.00 94.75 256 ARG A C 1
ATOM 1999 O O . ARG A 1 256 ? -0.785 -6.057 -24.551 1.00 94.75 256 ARG A O 1
ATOM 2006 N N . ILE A 1 257 ? -1.288 -7.136 -22.638 1.00 95.75 257 ILE A N 1
ATOM 2007 C CA . ILE A 1 257 ? -0.943 -8.481 -23.087 1.00 95.75 257 ILE A CA 1
ATOM 2008 C C . ILE A 1 257 ? -2.208 -9.322 -22.973 1.00 95.75 257 ILE A C 1
ATOM 2010 O O . ILE A 1 257 ? -2.855 -9.345 -21.929 1.00 95.75 257 ILE A O 1
ATOM 2014 N N . THR A 1 258 ? -2.578 -9.996 -24.057 1.00 96.25 258 THR A N 1
ATOM 2015 C CA . THR A 1 258 ? -3.739 -10.887 -24.085 1.00 96.25 258 THR A CA 1
ATOM 2016 C C . THR A 1 258 ? -3.339 -12.188 -24.747 1.00 96.25 258 THR A C 1
ATOM 2018 O O . THR A 1 258 ? -3.015 -12.227 -25.932 1.00 96.25 258 THR A O 1
ATOM 2021 N N . THR A 1 259 ? -3.344 -13.257 -23.962 1.00 97.19 259 THR A N 1
ATOM 2022 C CA . THR A 1 259 ? -2.985 -14.605 -24.388 1.00 97.19 259 THR A CA 1
ATOM 2023 C C . THR A 1 259 ? -3.976 -15.622 -23.809 1.00 97.19 259 THR A C 1
ATOM 2025 O O . THR A 1 259 ? -4.670 -15.310 -22.833 1.00 97.19 259 THR A O 1
ATOM 2028 N N . PRO A 1 260 ? -4.041 -16.844 -24.373 1.00 97.94 260 PRO A N 1
ATOM 2029 C CA . PRO A 1 260 ? -4.802 -17.944 -23.781 1.00 97.94 260 PRO A CA 1
ATOM 2030 C C . PRO A 1 260 ? -4.311 -18.362 -22.388 1.00 97.94 260 PRO A C 1
ATOM 2032 O O . PRO A 1 260 ? -5.085 -18.934 -21.626 1.00 97.94 260 PRO A O 1
ATOM 2035 N N . ASP A 1 261 ? -3.046 -18.092 -22.052 1.00 97.75 261 ASP A N 1
ATOM 2036 C CA . ASP A 1 261 ? -2.511 -18.319 -20.713 1.00 97.75 261 ASP A CA 1
ATOM 2037 C C . ASP A 1 261 ? -2.754 -17.065 -19.842 1.00 97.75 261 ASP A C 1
ATOM 2039 O O . ASP A 1 261 ? -2.167 -16.000 -20.083 1.00 97.75 261 ASP A O 1
ATOM 2043 N N . PRO A 1 262 ? -3.617 -17.156 -18.812 1.00 97.19 262 PRO A N 1
ATOM 2044 C CA . PRO A 1 262 ? -4.020 -15.998 -18.026 1.00 97.19 262 PRO A CA 1
ATOM 2045 C C . PRO A 1 262 ? -2.875 -15.392 -17.202 1.00 97.19 262 PRO A C 1
ATOM 2047 O O . PRO A 1 262 ? -2.969 -14.229 -16.816 1.00 97.19 262 PRO A O 1
ATOM 2050 N N . TYR A 1 263 ? -1.782 -16.121 -16.951 1.00 96.31 263 TYR A N 1
ATOM 2051 C CA . TYR A 1 263 ? -0.657 -15.588 -16.177 1.00 96.31 263 TYR A CA 1
ATOM 2052 C C . TYR A 1 263 ? 0.058 -14.457 -16.919 1.00 96.31 263 TYR A C 1
ATOM 2054 O O . TYR A 1 263 ? 0.426 -13.458 -16.299 1.00 96.31 263 TYR A O 1
ATOM 2062 N N . PHE A 1 264 ? 0.200 -14.558 -18.244 1.00 97.00 264 PHE A N 1
ATOM 2063 C CA . PHE A 1 264 ? 0.831 -13.507 -19.051 1.00 97.00 264 PHE A CA 1
ATOM 2064 C C . PHE A 1 264 ? 0.009 -12.217 -19.100 1.00 97.00 264 PHE A C 1
ATOM 2066 O O . PHE A 1 264 ? 0.579 -11.131 -19.215 1.00 97.00 264 PHE A O 1
ATOM 2073 N N . ASN A 1 265 ? -1.313 -12.314 -18.954 1.00 96.94 265 ASN A N 1
ATOM 2074 C CA . ASN A 1 265 ? -2.216 -11.164 -19.058 1.00 96.94 265 ASN A CA 1
ATOM 2075 C C . ASN A 1 265 ? -2.022 -10.163 -17.905 1.00 96.94 265 ASN A C 1
ATOM 2077 O O . ASN A 1 265 ? -2.340 -8.986 -18.041 1.00 96.94 265 ASN A O 1
ATOM 2081 N N . THR A 1 266 ? -1.414 -10.599 -16.800 1.00 96.19 266 THR A N 1
ATOM 2082 C CA . THR A 1 266 ? -1.067 -9.743 -15.652 1.00 96.19 266 THR A CA 1
ATOM 2083 C C . THR A 1 266 ? 0.177 -8.872 -15.876 1.00 96.19 266 THR A C 1
ATOM 2085 O O . THR A 1 266 ? 0.421 -7.920 -15.132 1.00 96.19 266 THR A O 1
ATOM 2088 N N . LEU A 1 267 ? 1.001 -9.184 -16.886 1.00 95.94 267 LEU A N 1
ATOM 2089 C CA . LEU A 1 267 ? 2.339 -8.602 -17.013 1.00 95.94 267 LEU A CA 1
ATOM 2090 C C . LEU A 1 267 ? 2.334 -7.212 -17.655 1.00 95.94 267 LEU A C 1
ATOM 2092 O O . LEU A 1 267 ? 3.148 -6.379 -17.269 1.00 95.94 267 LEU A O 1
ATOM 2096 N N . GLY A 1 268 ? 1.433 -6.947 -18.608 1.00 96.38 268 GLY A N 1
ATOM 2097 C CA . GLY A 1 268 ? 1.459 -5.729 -19.431 1.00 96.38 268 GLY A CA 1
ATOM 2098 C C . GLY A 1 268 ? 1.438 -4.445 -18.600 1.00 96.38 268 GLY A C 1
ATOM 2099 O O . GLY A 1 268 ? 2.411 -3.688 -18.596 1.00 96.38 268 GLY A O 1
ATOM 2100 N N . GLY A 1 269 ? 0.372 -4.243 -17.822 1.00 95.75 269 GLY A N 1
ATOM 2101 C CA . GLY A 1 269 ? 0.254 -3.052 -16.985 1.00 95.75 269 GLY A CA 1
ATOM 2102 C C . GLY A 1 269 ? 1.284 -3.004 -15.859 1.00 95.75 269 GLY A C 1
ATOM 2103 O O . GLY A 1 269 ? 1.785 -1.929 -15.535 1.00 95.75 269 GLY A O 1
ATOM 2104 N N . ALA A 1 270 ? 1.661 -4.154 -15.290 1.00 95.19 270 ALA A N 1
ATOM 2105 C CA . ALA A 1 270 ? 2.689 -4.207 -14.251 1.00 95.19 270 ALA A CA 1
ATOM 2106 C C . ALA A 1 270 ? 4.054 -3.733 -14.775 1.00 95.19 270 ALA A C 1
ATOM 2108 O O . ALA A 1 270 ? 4.748 -2.986 -14.085 1.00 95.19 270 ALA A O 1
ATOM 2109 N N . LEU A 1 271 ? 4.416 -4.123 -16.002 1.00 94.88 271 LEU A N 1
ATOM 2110 C CA . LEU A 1 271 ? 5.618 -3.644 -16.680 1.00 94.88 271 LEU A CA 1
ATOM 2111 C C . LEU A 1 271 ? 5.524 -2.151 -16.995 1.00 94.88 271 LEU A C 1
ATOM 2113 O O . LEU A 1 271 ? 6.498 -1.447 -16.767 1.00 94.88 271 LEU A O 1
ATOM 2117 N N . ALA A 1 272 ? 4.371 -1.657 -17.458 1.00 95.44 272 ALA A N 1
ATOM 2118 C CA . ALA A 1 272 ? 4.176 -0.235 -17.750 1.00 95.44 272 ALA A CA 1
ATOM 2119 C C . ALA A 1 272 ? 4.337 0.653 -16.501 1.00 95.44 272 ALA A C 1
ATOM 2121 O O . ALA A 1 272 ? 5.026 1.668 -16.552 1.00 95.44 272 ALA A O 1
ATOM 2122 N N . VAL A 1 273 ? 3.755 0.249 -15.368 1.00 95.44 273 VAL A N 1
ATOM 2123 C CA . VAL A 1 273 ? 3.866 0.990 -14.099 1.00 95.44 273 VAL A CA 1
ATOM 2124 C C . VAL A 1 273 ? 5.281 0.910 -13.521 1.00 95.44 273 VAL A C 1
ATOM 2126 O O . VAL A 1 273 ? 5.804 1.910 -13.036 1.00 95.44 273 VAL A O 1
ATOM 2129 N N . ALA A 1 274 ? 5.928 -0.258 -13.584 1.00 92.88 274 ALA A N 1
ATOM 2130 C CA . ALA A 1 274 ? 7.314 -0.395 -13.142 1.00 92.88 274 ALA A CA 1
ATOM 2131 C C . ALA A 1 274 ? 8.277 0.426 -14.010 1.00 92.88 274 ALA A C 1
ATOM 2133 O O . ALA A 1 274 ? 9.173 1.065 -13.473 1.00 92.88 274 ALA A O 1
ATOM 2134 N N . ALA A 1 275 ? 8.064 0.433 -15.328 1.00 93.06 275 ALA A N 1
ATOM 2135 C CA . ALA A 1 275 ? 8.793 1.250 -16.290 1.00 93.06 275 ALA A CA 1
ATOM 2136 C C . ALA A 1 275 ? 8.707 2.745 -15.954 1.00 93.06 275 ALA A C 1
ATOM 2138 O O . ALA A 1 275 ? 9.728 3.421 -15.890 1.00 93.06 275 ALA A O 1
ATOM 2139 N N . ASP A 1 276 ? 7.504 3.249 -15.689 1.00 94.25 276 ASP A N 1
ATOM 2140 C CA . ASP A 1 276 ? 7.289 4.647 -15.305 1.00 94.25 276 ASP A CA 1
ATOM 2141 C C . ASP A 1 276 ? 8.064 5.014 -14.029 1.00 94.25 276 ASP A C 1
ATOM 2143 O O . ASP A 1 276 ? 8.824 5.978 -14.012 1.00 94.25 276 ASP A O 1
ATOM 2147 N N . GLY A 1 277 ? 8.002 4.153 -13.007 1.00 93.44 277 GLY A N 1
ATOM 2148 C CA . GLY A 1 277 ? 8.746 4.330 -11.757 1.00 93.44 277 GLY A CA 1
ATOM 2149 C C . GLY A 1 277 ? 10.275 4.256 -11.889 1.00 93.44 277 GLY A C 1
ATOM 2150 O O . GLY A 1 277 ? 10.981 4.597 -10.940 1.00 93.44 277 GLY A O 1
ATOM 2151 N N . ILE A 1 278 ? 10.833 3.819 -13.026 1.00 93.62 278 ILE A N 1
ATOM 2152 C CA . ILE A 1 278 ? 12.289 3.819 -13.257 1.00 93.62 278 ILE A CA 1
ATOM 2153 C C . ILE A 1 278 ? 12.800 5.206 -13.666 1.00 93.62 278 ILE A C 1
ATOM 2155 O O . ILE A 1 278 ? 13.961 5.517 -13.390 1.00 93.62 278 ILE A O 1
ATOM 2159 N N . TRP A 1 279 ? 11.967 6.060 -14.264 1.00 93.00 279 TRP A N 1
ATOM 2160 C CA . TRP A 1 279 ? 12.372 7.427 -14.598 1.00 93.00 279 TRP A CA 1
ATOM 2161 C C . TRP A 1 279 ? 12.781 8.201 -13.347 1.00 93.00 279 TRP A C 1
ATOM 2163 O O . TRP A 1 279 ? 12.099 8.136 -12.325 1.00 93.00 279 TRP A O 1
ATOM 2173 N N . GLY A 1 280 ? 13.910 8.905 -13.423 1.00 90.25 280 GLY A N 1
ATOM 2174 C CA . GLY A 1 280 ? 14.386 9.821 -12.389 1.00 90.25 280 GLY A CA 1
ATOM 2175 C C . GLY A 1 280 ? 13.880 11.248 -12.591 1.00 90.25 280 GLY A C 1
ATOM 2176 O O . GLY A 1 280 ? 13.469 11.632 -13.689 1.00 90.25 280 GLY A O 1
ATOM 2177 N N . GLU A 1 281 ? 13.965 12.052 -11.533 1.00 89.56 281 GLU A N 1
ATOM 2178 C CA . GLU A 1 281 ? 13.637 13.487 -11.542 1.00 89.56 281 GLU A CA 1
ATOM 2179 C C . GLU A 1 281 ? 14.480 14.267 -12.557 1.00 89.56 281 GLU A C 1
ATOM 2181 O O . GLU A 1 281 ? 14.033 15.270 -13.107 1.00 89.56 281 GLU A O 1
ATOM 2186 N N . GLU A 1 282 ? 15.683 13.777 -12.860 1.00 87.31 282 GLU A N 1
ATOM 2187 C CA . GLU A 1 282 ? 16.595 14.363 -13.840 1.00 87.31 282 GLU A CA 1
ATOM 2188 C C . GLU A 1 282 ? 16.143 14.129 -15.295 1.00 87.31 282 GLU A C 1
ATOM 2190 O O . GLU A 1 282 ? 16.820 14.559 -16.230 1.00 87.31 282 GLU A O 1
ATOM 2195 N N . GLY A 1 283 ? 15.019 13.434 -15.508 1.00 88.31 283 GLY A N 1
ATOM 2196 C CA . GLY A 1 283 ? 14.483 13.132 -16.836 1.00 88.31 283 GLY A CA 1
ATOM 2197 C C . GLY A 1 283 ? 15.251 12.030 -17.564 1.00 88.31 283 GLY A C 1
ATOM 2198 O O . GLY A 1 283 ? 15.238 11.977 -18.793 1.00 88.31 283 GLY A O 1
ATOM 2199 N N . VAL A 1 284 ? 15.934 11.155 -16.822 1.00 89.19 284 VAL A N 1
ATOM 2200 C CA . VAL A 1 284 ? 16.696 10.022 -17.364 1.00 89.19 284 VAL A CA 1
ATOM 2201 C C . VAL A 1 284 ? 16.192 8.699 -16.803 1.00 89.19 284 VAL A C 1
ATOM 2203 O O . VAL A 1 284 ? 15.682 8.624 -15.686 1.00 89.19 284 VAL A O 1
ATOM 2206 N N . TRP A 1 285 ? 16.357 7.635 -17.583 1.00 90.69 285 TRP A N 1
ATOM 2207 C CA . TRP A 1 285 ? 16.047 6.279 -17.151 1.00 90.69 285 TRP A CA 1
ATOM 2208 C C . TRP A 1 285 ? 17.123 5.766 -16.188 1.00 90.69 285 TRP A C 1
ATOM 2210 O O . TRP A 1 285 ? 18.314 5.803 -16.508 1.00 90.69 285 TRP A O 1
ATOM 2220 N N . LEU A 1 286 ? 16.719 5.294 -15.009 1.00 91.00 286 LEU A N 1
ATOM 2221 C CA . LEU A 1 286 ? 17.643 4.790 -13.992 1.00 91.00 286 LEU A CA 1
ATOM 2222 C C . LEU A 1 286 ? 17.882 3.282 -14.139 1.00 91.00 286 LEU A C 1
ATOM 2224 O O . LEU A 1 286 ? 17.210 2.589 -14.897 1.00 91.00 286 LEU A O 1
ATOM 2228 N N . HIS A 1 287 ? 18.850 2.743 -13.397 1.00 90.19 287 HIS A N 1
ATOM 2229 C CA . HIS A 1 287 ? 19.137 1.306 -13.461 1.00 90.19 287 HIS A CA 1
ATOM 2230 C C . HIS A 1 287 ? 18.044 0.425 -12.827 1.00 90.19 287 HIS A C 1
ATOM 2232 O O . HIS A 1 287 ? 17.955 -0.766 -13.120 1.00 90.19 287 HIS A O 1
ATOM 2238 N N . GLY A 1 288 ? 17.213 0.998 -11.954 1.00 89.62 288 GLY A N 1
ATOM 2239 C CA . GLY A 1 288 ? 16.085 0.320 -11.327 1.00 89.62 288 GLY A CA 1
ATOM 2240 C C . GLY A 1 288 ? 15.176 1.285 -10.566 1.00 89.62 288 GLY A C 1
ATOM 2241 O O . GLY A 1 288 ? 15.565 2.404 -10.231 1.00 89.62 288 GLY A O 1
ATOM 2242 N N . ALA A 1 289 ? 13.951 0.845 -10.274 1.00 89.44 289 ALA A N 1
ATOM 2243 C CA . ALA A 1 289 ? 12.968 1.646 -9.537 1.00 89.44 289 ALA A CA 1
ATOM 2244 C C . ALA A 1 289 ? 13.173 1.614 -8.008 1.00 89.44 289 ALA A C 1
ATOM 2246 O O . ALA A 1 289 ? 12.673 2.482 -7.300 1.00 89.44 289 ALA A O 1
ATOM 2247 N N . VAL A 1 290 ? 13.897 0.613 -7.488 1.00 90.75 290 VAL A N 1
ATOM 2248 C CA . VAL A 1 290 ? 14.140 0.418 -6.045 1.00 90.75 290 VAL A CA 1
ATOM 2249 C C . VAL A 1 290 ? 15.636 0.237 -5.792 1.00 90.75 290 VAL A C 1
ATOM 2251 O O . VAL A 1 290 ? 16.350 1.212 -5.543 1.00 90.75 290 VAL A O 1
ATOM 2254 N N . GLY A 1 291 ? 16.126 -1.000 -5.917 1.00 86.00 291 GLY A N 1
ATOM 2255 C CA . GLY A 1 291 ? 17.550 -1.295 -5.906 1.00 86.00 291 GLY A CA 1
ATOM 2256 C C . GLY A 1 291 ? 18.227 -0.625 -7.094 1.00 86.00 291 GLY A C 1
ATOM 2257 O O . GLY A 1 291 ? 17.688 -0.628 -8.201 1.00 86.00 291 GLY A O 1
ATOM 2258 N N . TRP A 1 292 ? 19.405 -0.045 -6.856 1.00 84.50 292 TRP A N 1
ATOM 2259 C CA . TRP A 1 292 ? 20.199 0.621 -7.893 1.00 84.50 292 TRP A CA 1
ATOM 2260 C C . TRP A 1 292 ? 19.485 1.793 -8.578 1.00 84.50 292 TRP A C 1
ATOM 2262 O O . TRP A 1 292 ? 19.754 2.079 -9.740 1.00 84.50 292 TRP A O 1
ATOM 2272 N N . ARG A 1 293 ? 18.596 2.500 -7.870 1.00 88.00 293 ARG A N 1
ATOM 2273 C CA . ARG A 1 293 ? 17.958 3.729 -8.365 1.00 88.00 293 ARG A CA 1
ATOM 2274 C C . ARG A 1 293 ? 18.965 4.881 -8.499 1.00 88.00 293 ARG A C 1
ATOM 2276 O O . ARG A 1 293 ? 19.017 5.787 -7.676 1.00 88.00 293 ARG A O 1
ATOM 2283 N N . MET A 1 294 ? 19.811 4.799 -9.517 1.00 88.12 294 MET A N 1
ATOM 2284 C CA . MET A 1 294 ? 20.846 5.763 -9.871 1.00 88.12 294 MET A CA 1
ATOM 2285 C C . MET A 1 294 ? 21.156 5.656 -11.372 1.00 88.12 294 MET A C 1
ATOM 2287 O O . MET A 1 294 ? 20.944 4.588 -11.961 1.00 88.12 294 MET A O 1
ATOM 2291 N N . PRO A 1 295 ? 21.683 6.719 -12.001 1.00 86.81 295 PRO A N 1
ATOM 2292 C CA . PRO A 1 295 ? 22.205 6.629 -13.356 1.00 86.81 295 PRO A CA 1
ATOM 2293 C C . PRO A 1 295 ? 23.429 5.710 -13.375 1.00 86.81 295 PRO A C 1
ATOM 2295 O O . PRO A 1 295 ? 24.357 5.886 -12.584 1.00 86.81 295 PRO A O 1
ATOM 2298 N N . LEU A 1 296 ? 23.449 4.740 -14.286 1.00 82.19 296 LEU A N 1
ATOM 2299 C CA . LEU A 1 296 ? 24.628 3.931 -14.588 1.00 82.19 296 LEU A CA 1
ATOM 2300 C C . LEU A 1 296 ? 24.880 3.963 -16.094 1.00 82.19 296 LEU A C 1
ATOM 2302 O O . LEU A 1 296 ? 23.947 4.056 -16.888 1.00 82.19 296 LEU A O 1
ATOM 2306 N N . SER A 1 297 ? 26.149 3.881 -16.492 1.00 74.69 297 SER A N 1
ATOM 2307 C CA . SER A 1 297 ? 26.522 3.819 -17.904 1.00 74.69 297 SER A CA 1
ATOM 2308 C C . SER A 1 297 ? 25.993 2.526 -18.535 1.00 74.69 297 SER A C 1
ATOM 2310 O O . SER A 1 297 ? 26.441 1.436 -18.181 1.00 74.69 297 SER A O 1
ATOM 2312 N N . GLY A 1 298 ? 25.066 2.653 -19.487 1.00 60.16 298 GLY A N 1
ATOM 2313 C CA . GLY A 1 298 ? 24.508 1.543 -20.265 1.00 60.16 298 GLY A CA 1
ATOM 2314 C C . GLY A 1 298 ? 23.002 1.356 -20.071 1.00 60.16 298 GLY A C 1
ATOM 2315 O O . GLY A 1 298 ? 22.474 1.524 -18.976 1.00 60.16 298 GLY A O 1
ATOM 2316 N N . TRP A 1 299 ? 22.321 0.989 -21.155 1.00 54.00 299 TRP A N 1
ATOM 2317 C CA . TRP A 1 299 ? 20.905 0.617 -21.154 1.00 54.00 299 TRP A CA 1
ATOM 2318 C C . TRP A 1 299 ? 20.803 -0.877 -20.805 1.00 54.00 299 TRP A C 1
ATOM 2320 O O . TRP A 1 299 ? 21.596 -1.670 -21.320 1.00 54.00 299 TRP A O 1
ATOM 2330 N N . ARG A 1 300 ? 19.877 -1.266 -19.924 1.00 56.28 300 ARG A N 1
ATOM 2331 C CA . ARG A 1 300 ? 19.547 -2.670 -19.629 1.00 56.28 300 ARG A CA 1
ATOM 2332 C C . ARG A 1 300 ? 18.069 -2.919 -19.854 1.00 56.28 300 ARG A C 1
ATOM 2334 O O . ARG A 1 300 ? 17.284 -2.026 -19.471 1.00 56.28 300 ARG A O 1
#

pLDDT: mean 87.16, std 17.41, range [36.19, 98.81]

Solvent-accessible surface area (backbone atoms only — not comparable to full-atom values): 16888 Å² total; per-residue (Å²): 142,83,87,82,82,82,84,81,82,81,81,80,79,81,72,76,88,75,86,68,75,84,72,82,67,86,70,94,61,90,73,53,84,80,58,65,80,80,66,71,64,76,54,62,91,54,66,90,55,86,83,77,87,69,64,45,60,57,68,51,20,45,32,28,72,66,45,81,56,68,62,75,44,75,24,52,13,17,37,54,85,34,28,40,31,28,36,34,36,67,42,34,22,44,44,36,98,87,67,37,32,12,39,44,41,31,44,33,43,77,88,70,53,73,44,49,54,57,71,42,80,37,32,41,22,36,39,40,41,54,35,45,37,34,44,37,35,36,83,88,58,38,95,85,27,34,41,35,41,36,37,36,32,29,67,84,41,68,31,37,42,35,44,38,35,48,47,66,60,83,71,25,32,40,38,36,41,34,16,49,26,47,45,80,76,64,39,54,74,62,26,90,45,63,43,65,91,63,43,56,36,56,29,88,86,67,57,67,82,44,76,48,78,44,72,60,47,93,88,29,65,42,31,41,35,35,44,90,90,42,77,42,80,38,93,64,28,68,61,54,49,51,53,42,52,49,53,33,50,57,49,13,60,73,34,80,42,85,58,96,54,50,67,58,22,29,44,23,19,41,50,36,42,51,55,55,24,18,28,35,79,88,76,44,75,32,70,24,62,48,42,58,62,42,83,60,97,74,90,132

InterPro domains:
  IPR028028 Domain of unknown function DUF4450 [PF14614] (102-201)

Organism: Bacteroides stercoris (NCBI:txid46506)

Mean predicted aligned error: 8.88 Å

Secondary structure (DSSP, 8-state):
----------------S-----------PPPPGGGGSS---TTGGGTTPPPP---EEETTEEEEES----S-EEEE-SSSS-EEEE-SSSEEEEE-TT--EEEEEEEEPTTS-EEEGGG-SEEEEEEETTEEEEEEE-GGG-TT-EEEEEEEE-SSSSEEEEEEEEE--TT-EEEEEEEEBS-SS-SGGG-BTTB-TTTTSBPTT---SEEEEEEPPTTSEEEEEEETTEEEE-TTHHHHHHHHHHHHHHHHTTS----SSHHHHTHHHHHHHHHHHHB-TTSSB-S-SBTB-S--SS--

Radius of gyration: 23.37 Å; Cα contacts (8 Å, |Δi|>4): 620; chains: 1; bounding box: 61×69×76 Å

Sequence (300 aa):
MNRISVFAIIFTLFIPLGSYAQYASSSKTPKKAGDLIESTSYNDHKRGAPRMLQYLPSGEEFVCVNGKNRYTRALYGGHTAWRLETGDRPIFATYVKNDCRNIRFRLHLPDGTVTPLEETDWCEARYNPGTRTYALKDKAWGENCSLKVSVLASLTEEMAVWELSGELPAGCELEVLNSPICRKKLSRSGDMGADPPGCFEPAEDGTVLQTLKCRFPADRHLYVGISGNELKEMQDGGVQYLALQKACRELAGRIRITTPDPYFNTLGGALAVAADGIWGEEGVWLHGAVGWRMPLSGWR

Foldseek 3Di:
DDDDDDDDDDDPPPDDDDPDDPDDDDDPDDDDPVRPPPPQFPCPVVPPPDDDDQWDFDQQKTKGKPDDAFQPDWQFQAQALWTWGGDQFPWIWIQDQQFIKTKWKWKADPVGDIDTRRRAPIWMWMDDQQKIKIKGDHVVFPDQWIKIWMKGHHNVANKMKIKIFIDGPAFMKMKMFIAGFCASHDDLQPPPRSDHRRRRPHHPVPDTPDIDIDTQDPVGIWMWMAHPSDIDTDPPRVVVVVVRVVVLCVQLVPFADDDPDSVRRNVGSNVSSQQRLQHHPVRDGFPGNGGRSHHDPDDD